Protein AF-A0A6J5DNM4-F1 (afdb_monomer)

Nearest PDB structures (foldseek):
  3syp-assembly1_A  TM=4.694E-01  e=3.288E-02  Mus musculus
  2x41-assembly1_A  TM=3.826E-01  e=7.612E-03  Thermotoga neapolitana DSM 4359
  2x40-ass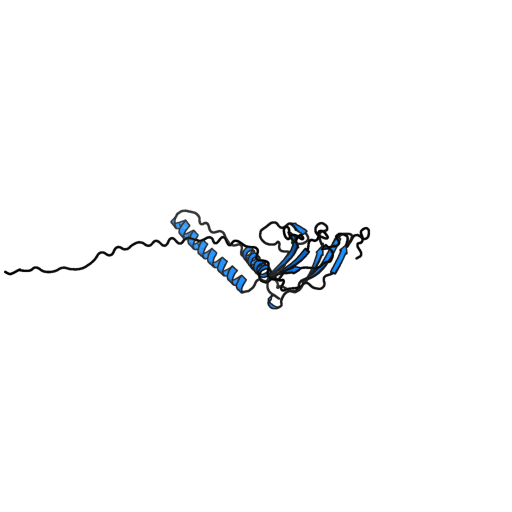embly1_A  TM=3.855E-01  e=9.620E-03  Thermotoga neapolitana DSM 4359
  3auw-assembly1_B  TM=4.683E-01  e=4.406E-02  Mus musculus
  5um4-assembly1_A  TM=4.047E-01  e=5.568E-02  Anolis carolinensis

Secondary structure (DSSP, 8-state):
--------------------------------------PPPPS---EEEEEEEETTEEEEEEEE---GGGBTS-EEEEEEEE-TTSS-EEEEETTEEEEE-SSSPPPSEEESS-B--EEEEEEPPTTTTTTTPEEEEEEEE--HHHHHHHHHHHHHHHHHHHHHHHHHHHHTS----PPP-HHHHHHHHHHHHHHHTT-EEEE--SGGG-TTTT-TTTT---

Solvent-accessible surface area (backbone atoms only — not comparable to full-atom values): 13122 Å² total; per-residue (Å²): 134,89,80,90,88,90,84,83,90,87,84,87,82,85,88,77,85,80,80,84,80,78,81,79,81,76,80,77,79,76,78,72,77,78,68,82,66,81,63,51,71,54,71,48,66,59,40,79,68,44,73,47,59,66,66,73,43,39,28,41,33,32,30,48,71,52,57,80,93,42,49,63,27,33,31,39,34,36,31,38,33,31,39,80,80,71,81,47,38,32,27,35,43,82,92,44,80,42,80,56,90,71,87,77,82,62,58,38,42,82,32,78,89,25,37,62,63,41,78,48,72,48,76,49,55,72,87,42,36,32,64,45,26,48,39,33,45,30,40,16,48,52,48,76,69,52,54,48,50,51,52,51,52,51,53,52,48,54,52,48,41,54,52,35,42,54,51,14,65,76,68,76,53,79,60,87,67,84,81,81,57,65,66,60,52,49,50,52,52,16,52,45,41,16,50,71,59,7,32,39,22,70,51,83,71,69,36,32,84,34,64,35,45,37,34,70,92,70,77,18,77,124

Sequence (222 aa):
MGVFPKAAVIGRPVMRRKIFNGLATAVLLCCSCVHAQVGPRSTIAVTGVQVSCRGLQPYVTFTLPINGADQGRPGLVYIGMHDPSMSHAAFLTGNAWSNWTDGMFPVYAIVTNGLFSTTITLPLPYALAGGGWHLYAGYGALSDADESQVQDAINAIDAAKSLSASAAAALGVSAVVAAIDPDHYRRTLIQTDMTKNGKYAYVQTGVETNPYACDPQRGGGG

Organism: NCBI:txid627669

Foldseek 3Di:
DDDDDDDDDDDDDDDDDDDDDDPPPPPPPPPPPPPVDPFDAAPFAKAPWDWDDPAQWIKIKIKQADDPVQWQFWKFKWKKKAAPVNPWMWTDDAQDIDTDDDDAGHTNDTGHRTDHTDIDMHIDDLVQQQSLIWIKIFMFGQDPVLVVVLVVLQVVLVVQQVVQPVVCVVVVHDRDGDDDPSVVSSSVVRSVRGRRVNRMYIRPNVRSNPSRLNPVVRPRDD

pLDDT: mean 79.25, std 22.36, range [27.86, 98.25]

Structure (mmCIF, N/CA/C/O backbone):
data_AF-A0A6J5DNM4-F1
#
_entry.id   AF-A0A6J5DNM4-F1
#
loop_
_atom_site.group_PDB
_atom_site.id
_atom_site.type_symbol
_atom_site.label_atom_id
_atom_site.label_alt_id
_atom_site.label_comp_id
_atom_site.label_asym_id
_atom_site.label_entity_id
_atom_site.label_seq_id
_atom_site.pdbx_PDB_ins_code
_atom_site.Cartn_x
_atom_site.Cartn_y
_atom_site.Cartn_z
_atom_site.occupancy
_atom_site.B_iso_or_equiv
_atom_site.auth_seq_id
_atom_site.auth_comp_id
_atom_site.auth_asym_id
_atom_site.auth_atom_id
_atom_site.pdbx_PDB_model_num
ATOM 1 N N . MET A 1 1 ? -1.681 17.728 104.124 1.00 33.97 1 MET A N 1
ATOM 2 C CA . MET A 1 1 ? -1.434 16.287 103.894 1.00 33.97 1 MET A CA 1
ATOM 3 C C . MET A 1 1 ? -2.779 15.593 103.751 1.00 33.97 1 MET A C 1
ATOM 5 O O . MET A 1 1 ? -3.543 15.693 104.697 1.00 33.97 1 MET A O 1
ATOM 9 N N . GLY A 1 2 ? -3.044 14.910 102.625 1.00 28.53 2 GLY A N 1
ATOM 10 C CA . GLY A 1 2 ? -4.204 14.009 102.442 1.00 28.53 2 GLY A CA 1
ATOM 11 C C . GLY A 1 2 ? -5.607 14.658 102.462 1.00 28.53 2 GLY A C 1
ATOM 12 O O . GLY A 1 2 ? -5.742 15.796 102.890 1.00 28.53 2 GLY A O 1
ATOM 13 N N . VAL A 1 3 ? -6.694 14.022 102.000 1.00 29.14 3 VAL A N 1
ATOM 14 C CA . VAL A 1 3 ? -6.885 12.828 101.136 1.00 29.14 3 VAL A CA 1
ATOM 15 C C . VAL A 1 3 ? -8.189 13.052 100.326 1.00 29.14 3 VAL A C 1
ATOM 17 O O . VAL A 1 3 ? -9.117 13.674 100.833 1.00 29.14 3 VAL A O 1
ATOM 20 N N . PHE A 1 4 ? -8.278 12.557 99.084 1.00 30.78 4 PHE A N 1
ATOM 21 C CA . PHE A 1 4 ? -9.505 12.573 98.254 1.00 30.78 4 PHE A CA 1
ATOM 22 C C . PHE A 1 4 ? -10.603 11.608 98.760 1.00 30.78 4 PHE A C 1
ATOM 24 O O . PHE A 1 4 ? -10.299 10.588 99.376 1.00 30.78 4 PHE A O 1
ATOM 31 N N . PRO A 1 5 ? -11.869 11.831 98.361 1.00 38.41 5 PRO A N 1
ATOM 32 C CA . PRO A 1 5 ? -12.546 10.854 97.488 1.00 38.41 5 PRO A CA 1
ATOM 33 C C . PRO A 1 5 ? -13.261 11.551 96.302 1.00 38.41 5 PRO A C 1
ATOM 35 O O . PRO A 1 5 ? -13.770 12.651 96.459 1.00 38.41 5 PRO A O 1
ATOM 38 N N . LYS A 1 6 ? -13.250 11.087 95.041 1.00 31.92 6 LYS A N 1
ATOM 39 C CA . LYS A 1 6 ? -13.454 9.761 94.402 1.00 31.92 6 LYS A CA 1
ATOM 40 C C . LYS A 1 6 ? -14.885 9.584 93.850 1.00 31.92 6 LYS A C 1
ATOM 42 O O . LYS A 1 6 ? -15.748 9.027 94.516 1.00 31.92 6 LYS A O 1
ATOM 47 N N . ALA A 1 7 ? -15.060 9.941 92.576 1.00 29.14 7 ALA A N 1
ATOM 48 C CA . ALA A 1 7 ? -16.030 9.375 91.626 1.00 29.14 7 ALA A CA 1
ATOM 49 C C . ALA A 1 7 ? -15.370 9.471 90.225 1.00 29.14 7 ALA A C 1
ATOM 51 O O . ALA A 1 7 ? -14.871 10.537 89.888 1.00 29.14 7 ALA A O 1
ATOM 52 N N . ALA A 1 8 ? -15.074 8.420 89.451 1.00 30.58 8 ALA A N 1
ATOM 53 C CA . ALA A 1 8 ? -15.831 7.242 89.000 1.00 30.58 8 ALA A CA 1
ATOM 54 C C . ALA A 1 8 ? -16.455 7.435 87.595 1.00 30.58 8 ALA A C 1
ATOM 56 O O . ALA A 1 8 ? -17.574 7.911 87.503 1.00 30.58 8 ALA A O 1
ATOM 57 N N . VAL A 1 9 ? -15.716 6.968 86.563 1.00 31.73 9 VAL A N 1
ATOM 58 C CA . VAL A 1 9 ? -16.152 6.374 85.259 1.00 31.73 9 VAL A CA 1
ATOM 59 C C . VAL A 1 9 ? -17.088 7.244 84.365 1.00 31.73 9 VAL A C 1
ATOM 61 O O . VAL A 1 9 ? -18.117 7.706 84.819 1.00 31.73 9 VAL A O 1
ATOM 64 N N . ILE A 1 10 ? -16.820 7.576 83.089 1.00 33.50 10 ILE A N 1
ATOM 65 C CA . ILE A 1 10 ? -16.934 6.829 81.795 1.00 33.50 10 ILE A CA 1
ATOM 66 C C . ILE A 1 10 ? -16.473 7.839 80.691 1.00 33.50 10 ILE A C 1
ATOM 68 O O . ILE A 1 10 ? -16.636 9.036 80.891 1.00 33.50 10 ILE A O 1
ATOM 72 N N . GLY A 1 11 ? -15.932 7.521 79.500 1.00 27.86 11 GLY A N 1
ATOM 73 C CA . GLY A 1 11 ? -15.465 6.252 78.922 1.00 27.86 11 GLY A CA 1
ATOM 74 C C . GLY A 1 11 ? -15.612 6.166 77.378 1.00 27.86 11 GLY A C 1
ATOM 75 O O . GLY A 1 11 ? -16.694 5.849 76.900 1.00 27.86 11 GLY A O 1
ATOM 76 N N . ARG A 1 12 ? -14.497 6.297 76.621 1.00 30.83 12 ARG A N 1
ATOM 77 C CA . ARG A 1 12 ? -14.349 6.173 75.131 1.00 30.83 12 ARG A CA 1
ATOM 78 C C . ARG A 1 12 ? -14.898 7.360 74.277 1.00 30.83 12 ARG A C 1
ATOM 80 O O . ARG A 1 12 ? -15.574 8.220 74.821 1.00 30.83 12 ARG A O 1
ATOM 87 N N . PRO A 1 13 ? -14.592 7.449 72.956 1.00 37.69 13 PRO A N 1
ATOM 88 C CA . PRO A 1 13 ? -13.231 7.594 72.417 1.00 37.69 13 PRO A CA 1
ATOM 89 C C . PRO A 1 13 ? -13.075 8.720 71.356 1.00 37.69 13 PRO A C 1
ATOM 91 O O . PRO A 1 13 ? -14.031 9.329 70.889 1.00 37.69 13 PRO A O 1
ATOM 94 N N . VAL A 1 14 ? -11.822 8.949 70.945 1.00 37.03 14 VAL A N 1
ATOM 95 C CA . VAL A 1 14 ? -11.338 10.011 70.038 1.00 37.03 14 VAL A CA 1
ATOM 96 C C . VAL A 1 14 ? -12.057 10.098 68.679 1.00 37.03 14 VAL A C 1
ATOM 98 O O . VAL A 1 14 ? -12.120 9.132 67.917 1.00 37.03 14 VAL A O 1
ATOM 101 N N . MET A 1 15 ? -12.465 11.318 68.317 1.00 32.31 15 MET A N 1
ATOM 102 C CA . MET A 1 15 ? -13.002 11.693 67.005 1.00 32.31 15 MET A CA 1
ATOM 103 C C . MET A 1 15 ? -11.883 11.744 65.940 1.00 32.31 15 MET A C 1
ATOM 105 O O . MET A 1 15 ? -11.095 12.689 65.898 1.00 32.31 15 MET A O 1
ATOM 109 N N . ARG A 1 16 ? -11.792 10.741 65.052 1.00 39.75 16 ARG A N 1
ATOM 110 C CA . ARG A 1 16 ? -10.866 10.777 63.898 1.00 39.75 16 ARG A CA 1
ATOM 111 C C . ARG A 1 16 ? -11.470 11.566 62.731 1.00 39.75 16 ARG A C 1
ATOM 113 O O . ARG A 1 16 ? -12.451 11.128 62.134 1.00 39.75 16 ARG A O 1
ATOM 120 N N . ARG A 1 17 ? -10.821 12.674 62.345 1.00 36.22 17 ARG A N 1
ATOM 121 C CA . ARG A 1 17 ? -11.044 13.352 61.052 1.00 36.22 17 ARG A CA 1
ATOM 122 C C . ARG A 1 17 ? -10.889 12.344 59.904 1.00 36.22 17 ARG A C 1
ATOM 124 O O . ARG A 1 17 ? -9.806 11.792 59.727 1.00 36.22 17 ARG A O 1
ATOM 131 N N . LYS A 1 18 ? -11.933 12.159 59.090 1.00 37.44 18 LYS A N 1
ATOM 132 C CA . LYS A 1 18 ? -11.792 11.596 57.740 1.00 37.44 18 LYS A CA 1
ATOM 133 C C . LYS A 1 18 ? -11.509 12.743 56.774 1.00 37.44 18 LYS A C 1
ATOM 135 O O . LYS A 1 18 ? -12.374 13.582 56.545 1.00 37.44 18 LYS A O 1
ATOM 140 N N . ILE A 1 19 ? -10.292 12.780 56.241 1.00 40.62 19 ILE A N 1
ATOM 141 C CA . ILE A 1 19 ? -9.937 13.643 55.113 1.00 40.62 19 ILE A CA 1
ATOM 142 C C . ILE A 1 19 ? -10.478 12.962 53.852 1.00 40.62 19 ILE A C 1
ATOM 144 O O . ILE A 1 19 ? -10.154 11.803 53.591 1.00 40.62 19 ILE A O 1
ATOM 148 N N . PHE A 1 20 ? -11.326 13.660 53.098 1.00 37.41 20 PHE A N 1
ATOM 149 C CA . PHE A 1 20 ? -11.758 13.217 51.774 1.00 37.41 20 PHE A CA 1
ATOM 150 C C . PHE A 1 20 ? -10.620 13.455 50.775 1.00 37.41 20 PHE A C 1
ATOM 152 O O . PHE A 1 20 ? -10.437 14.572 50.297 1.00 37.41 20 PHE A O 1
ATOM 159 N N . ASN A 1 21 ? -9.870 12.404 50.439 1.00 35.50 21 ASN A N 1
ATOM 160 C CA . ASN A 1 21 ? -9.000 12.421 49.266 1.00 35.50 21 ASN A CA 1
ATOM 161 C C . ASN A 1 21 ? -9.851 12.133 48.024 1.00 35.50 21 ASN A C 1
ATOM 163 O O . ASN A 1 21 ? -10.118 10.976 47.704 1.00 35.50 21 ASN A O 1
ATOM 167 N N . GLY A 1 22 ? -10.278 13.186 47.329 1.00 35.03 22 GLY A N 1
ATOM 168 C CA . GLY A 1 22 ? -10.796 13.050 45.972 1.00 35.03 22 GLY A CA 1
ATOM 169 C C . GLY A 1 22 ? -9.645 12.758 45.013 1.00 35.03 22 GLY A C 1
ATOM 170 O O . GLY A 1 22 ? -8.818 13.635 44.774 1.00 35.03 22 GLY A O 1
ATOM 171 N N . LEU A 1 23 ? -9.586 11.545 44.453 1.00 38.94 23 LEU A N 1
ATOM 172 C CA . LEU A 1 23 ? -8.757 11.300 43.273 1.00 38.94 23 LEU A CA 1
ATOM 173 C C . LEU A 1 23 ? -9.425 11.975 42.073 1.00 38.94 23 LEU A C 1
ATOM 175 O O . LEU A 1 23 ? -10.408 11.474 41.532 1.00 38.94 23 LEU A O 1
ATOM 179 N N . ALA A 1 24 ? -8.872 13.108 41.650 1.00 36.47 24 ALA A N 1
ATOM 180 C CA . ALA A 1 24 ? -9.135 13.643 40.326 1.00 36.47 24 ALA A CA 1
ATOM 181 C C . ALA A 1 24 ? -8.382 12.777 39.306 1.00 36.47 24 ALA A C 1
ATOM 183 O O . ALA A 1 24 ? -7.173 12.929 39.125 1.00 36.47 24 ALA A O 1
ATOM 184 N N . THR A 1 25 ? -9.086 11.850 38.655 1.00 40.50 25 THR A N 1
ATOM 185 C CA . THR A 1 25 ? -8.534 11.071 37.541 1.00 40.50 25 THR A CA 1
ATOM 186 C C . THR A 1 25 ? -8.374 11.989 36.332 1.00 40.50 25 THR A C 1
ATOM 188 O O . THR A 1 25 ? -9.273 12.118 35.504 1.00 40.50 25 THR A O 1
ATOM 191 N N . ALA A 1 26 ? -7.229 12.667 36.252 1.00 37.12 26 ALA A N 1
ATOM 192 C CA . ALA A 1 26 ? -6.853 13.445 35.084 1.00 37.12 26 ALA A CA 1
ATOM 193 C C . ALA A 1 26 ? -6.679 12.496 33.891 1.00 37.12 26 ALA A C 1
ATOM 195 O O . ALA A 1 26 ? -5.716 11.732 33.823 1.00 37.12 26 ALA A O 1
ATOM 196 N N . VAL A 1 27 ? -7.623 12.545 32.951 1.00 37.56 27 VAL A N 1
ATOM 197 C CA . VAL A 1 27 ? -7.496 11.872 31.658 1.00 37.56 27 VAL A CA 1
ATOM 198 C C . VAL A 1 27 ? -6.407 12.600 30.874 1.00 37.56 27 VAL A C 1
ATOM 200 O O . VAL A 1 27 ? -6.664 13.625 30.243 1.00 37.56 27 VAL A O 1
ATOM 203 N N . LEU A 1 28 ? -5.175 12.088 30.928 1.00 35.25 28 LEU A N 1
ATOM 204 C CA . LEU A 1 28 ? -4.150 12.494 29.976 1.00 35.25 28 LEU A CA 1
ATOM 205 C C . LEU A 1 28 ? -4.578 11.999 28.592 1.00 35.25 28 LEU A C 1
ATOM 207 O O . LEU A 1 28 ? -4.417 10.823 28.265 1.00 35.25 28 LEU A O 1
ATOM 211 N N . LEU A 1 29 ? -5.076 12.916 27.760 1.00 37.62 29 LEU A N 1
ATOM 212 C CA . LEU A 1 29 ? -4.947 12.760 26.317 1.00 37.62 29 LEU A CA 1
ATOM 213 C C . LEU A 1 29 ? -3.449 12.740 26.008 1.00 37.62 29 LEU A C 1
ATOM 215 O O . LEU A 1 29 ? -2.803 13.785 25.911 1.00 37.62 29 LEU A O 1
ATOM 219 N N . CYS A 1 30 ? -2.892 11.542 25.848 1.00 28.36 30 CYS A N 1
ATOM 220 C CA . CYS A 1 30 ? -1.616 11.383 25.176 1.00 28.36 30 CYS A CA 1
ATOM 221 C C . CYS A 1 30 ? -1.806 11.778 23.710 1.00 28.36 30 CYS A C 1
ATOM 223 O O . CYS A 1 30 ? -2.114 10.941 22.862 1.00 28.36 30 CYS A O 1
ATOM 225 N N . CYS A 1 31 ? -1.589 13.061 23.411 1.00 32.59 31 CYS A N 1
ATOM 226 C CA . CYS A 1 31 ? -1.158 13.484 22.087 1.00 32.59 31 CYS A CA 1
ATOM 227 C C . CYS A 1 31 ? 0.190 12.815 21.816 1.00 32.59 31 CYS A C 1
ATOM 229 O O . CYS A 1 31 ? 1.251 13.374 22.090 1.00 32.59 31 CYS A O 1
ATOM 231 N N . SER A 1 32 ? 0.136 11.582 21.317 1.00 33.78 32 SER A N 1
ATOM 232 C CA . SER A 1 32 ? 1.286 10.884 20.772 1.00 33.78 32 SER A CA 1
ATOM 233 C C . SER A 1 32 ? 1.785 11.698 19.590 1.00 33.78 32 SER A C 1
ATOM 235 O O . SER A 1 32 ? 1.245 11.594 18.490 1.00 33.78 32 SER A O 1
ATOM 237 N N . CYS A 1 33 ? 2.802 12.528 19.821 1.00 31.86 33 CYS A N 1
ATOM 238 C CA . CYS A 1 33 ? 3.553 13.165 18.755 1.00 31.86 33 CYS A CA 1
ATOM 239 C C . CYS A 1 33 ? 4.130 12.052 17.881 1.00 31.86 33 CYS A C 1
ATOM 241 O O . CYS A 1 33 ? 5.149 11.449 18.240 1.00 31.86 33 CYS A O 1
ATOM 243 N N . VAL A 1 34 ? 3.458 11.776 16.759 1.00 33.62 34 VAL A N 1
ATOM 244 C CA . VAL A 1 34 ? 3.935 10.896 15.692 1.00 33.62 34 VAL A CA 1
ATOM 245 C C . VAL A 1 34 ? 5.141 11.585 15.068 1.00 33.62 34 VAL A C 1
ATOM 247 O O . VAL A 1 34 ? 5.071 12.218 14.020 1.00 33.62 34 VAL A O 1
ATOM 250 N N . HIS A 1 35 ? 6.276 11.469 15.750 1.00 30.78 35 HIS A N 1
ATOM 251 C CA . HIS A 1 35 ? 7.558 11.552 15.091 1.00 30.78 35 HIS A CA 1
ATOM 252 C C . HIS A 1 35 ? 7.508 10.488 14.006 1.00 30.78 35 HIS A C 1
ATOM 254 O O . HIS A 1 35 ? 7.297 9.311 14.314 1.00 30.78 35 HIS A O 1
ATOM 260 N N . ALA A 1 36 ? 7.666 10.904 12.753 1.00 32.84 36 ALA A N 1
ATOM 261 C CA . ALA A 1 36 ? 7.900 9.985 11.659 1.00 32.84 36 ALA A CA 1
ATOM 262 C C . ALA A 1 36 ? 9.222 9.269 11.957 1.00 32.84 36 ALA A C 1
ATOM 264 O O . ALA A 1 36 ? 10.304 9.755 11.625 1.00 32.84 36 ALA A O 1
ATOM 265 N N . GLN A 1 37 ? 9.141 8.148 12.679 1.00 34.06 37 GLN A N 1
ATOM 266 C CA . GLN A 1 37 ? 10.275 7.261 12.854 1.00 34.06 37 GLN A CA 1
ATOM 267 C C . GLN A 1 37 ? 10.711 6.873 11.450 1.00 34.06 37 GLN A C 1
ATOM 269 O O . GLN A 1 37 ? 9.883 6.424 10.656 1.00 34.06 37 GLN A O 1
ATOM 274 N N . VAL A 1 38 ? 11.996 7.075 11.152 1.00 38.94 38 VAL A N 1
ATOM 275 C CA . VAL A 1 38 ? 12.614 6.571 9.926 1.00 38.94 38 VAL A CA 1
ATOM 276 C C . VAL A 1 38 ? 12.218 5.105 9.820 1.00 38.94 38 VAL A C 1
ATOM 278 O O . VAL A 1 38 ? 12.556 4.318 10.707 1.00 38.94 38 VAL A O 1
ATOM 281 N N . GLY A 1 39 ? 11.405 4.790 8.808 1.00 48.09 39 GLY A N 1
ATOM 282 C CA . GLY A 1 39 ? 10.700 3.517 8.752 1.00 48.09 39 GLY A CA 1
ATOM 283 C C . GLY A 1 39 ? 11.676 2.341 8.825 1.00 48.09 39 GLY A C 1
ATOM 284 O O . GLY A 1 39 ? 12.818 2.464 8.361 1.00 48.09 39 GLY A O 1
ATOM 285 N N . PRO A 1 40 ? 11.265 1.200 9.406 1.00 61.31 40 PRO A N 1
ATOM 286 C CA . PRO A 1 40 ? 12.084 0.002 9.366 1.00 61.31 40 PRO A CA 1
ATOM 287 C C . PRO A 1 40 ? 12.461 -0.309 7.917 1.00 61.31 40 PRO A C 1
ATOM 289 O O . PRO A 1 40 ? 11.676 -0.098 6.990 1.00 61.31 40 PRO A O 1
ATOM 292 N N . ARG A 1 41 ? 13.692 -0.795 7.719 1.00 74.81 41 ARG A N 1
ATOM 293 C CA . ARG A 1 41 ? 14.160 -1.209 6.392 1.00 74.81 41 ARG A CA 1
ATOM 294 C C . ARG A 1 41 ? 13.163 -2.195 5.789 1.00 74.81 41 ARG A C 1
ATOM 296 O O . ARG A 1 41 ? 12.628 -3.036 6.509 1.00 74.81 41 ARG A O 1
ATOM 303 N N . SER A 1 42 ? 12.974 -2.098 4.475 1.00 85.19 42 SER A N 1
ATOM 304 C CA . SER A 1 42 ? 12.095 -3.003 3.744 1.00 85.19 42 SER A CA 1
ATOM 305 C C . SER A 1 42 ? 12.418 -4.464 4.069 1.00 85.19 42 SER A C 1
ATOM 307 O O . SER A 1 42 ? 13.574 -4.881 3.976 1.00 85.19 42 SER A O 1
ATOM 309 N N . THR A 1 43 ? 11.400 -5.221 4.473 1.00 89.62 43 THR A N 1
ATOM 310 C CA . THR A 1 43 ? 11.488 -6.659 4.767 1.00 89.62 43 THR A CA 1
ATOM 311 C C . THR A 1 43 ? 11.108 -7.522 3.567 1.00 89.62 43 THR A C 1
ATOM 313 O O . THR A 1 43 ? 11.219 -8.744 3.632 1.00 89.62 43 THR A O 1
ATOM 316 N N . ILE A 1 44 ? 10.696 -6.893 2.462 1.00 94.00 44 ILE A N 1
ATOM 317 C CA . ILE A 1 44 ? 10.324 -7.538 1.204 1.00 94.00 44 ILE A CA 1
ATOM 318 C C . ILE A 1 44 ? 11.119 -6.936 0.039 1.00 94.00 44 ILE A C 1
ATOM 320 O O . ILE A 1 44 ? 11.742 -5.887 0.161 1.00 94.00 44 ILE A O 1
ATOM 324 N N . ALA A 1 45 ? 11.105 -7.592 -1.116 1.00 94.38 45 ALA A N 1
ATOM 325 C CA . ALA A 1 45 ? 11.678 -7.054 -2.346 1.00 94.38 45 ALA A CA 1
ATOM 326 C C . ALA A 1 45 ? 10.785 -7.458 -3.516 1.00 94.38 45 ALA A C 1
ATOM 328 O O . ALA A 1 45 ? 10.514 -8.645 -3.692 1.00 94.38 45 ALA A O 1
ATOM 329 N N . VAL A 1 46 ? 10.311 -6.494 -4.308 1.00 95.88 46 VAL A N 1
ATOM 330 C CA . VAL A 1 46 ? 9.565 -6.826 -5.529 1.00 95.88 46 VAL A CA 1
ATOM 331 C C . VAL A 1 46 ? 10.477 -7.523 -6.536 1.00 95.88 46 VAL A C 1
ATOM 333 O O . VAL A 1 46 ? 11.682 -7.274 -6.588 1.00 95.88 46 VAL A O 1
ATOM 336 N N . THR A 1 47 ? 9.904 -8.404 -7.348 1.00 95.81 47 THR A N 1
ATOM 337 C CA . THR A 1 47 ? 10.648 -9.199 -8.336 1.00 95.81 47 THR A CA 1
ATOM 338 C C . THR A 1 47 ? 9.987 -9.126 -9.708 1.00 95.81 47 THR A C 1
ATOM 340 O O . THR A 1 47 ? 8.855 -8.665 -9.841 1.00 95.81 47 THR A O 1
ATOM 343 N N . GLY A 1 48 ? 10.704 -9.541 -10.757 1.00 94.44 48 GLY A N 1
ATOM 344 C CA . GLY A 1 48 ? 10.160 -9.566 -12.119 1.00 94.44 48 GLY A CA 1
ATOM 345 C C . GLY A 1 48 ? 9.720 -8.194 -12.638 1.00 94.44 48 GLY A C 1
ATOM 346 O O . GLY A 1 48 ? 8.733 -8.123 -13.364 1.00 94.44 48 GLY A O 1
ATOM 347 N N . VAL A 1 49 ? 10.406 -7.116 -12.235 1.00 95.94 49 VAL A N 1
ATOM 348 C CA . VAL A 1 49 ? 10.089 -5.759 -12.696 1.00 95.94 49 VAL A CA 1
ATOM 349 C C . VAL A 1 49 ? 10.377 -5.654 -14.194 1.00 95.94 49 VAL A C 1
ATOM 351 O O . VAL A 1 49 ? 11.489 -5.919 -14.646 1.00 95.94 49 VAL A O 1
ATOM 354 N N . GLN A 1 50 ? 9.358 -5.282 -14.959 1.00 94.75 50 GLN A N 1
ATOM 355 C CA . GLN A 1 50 ? 9.390 -5.101 -16.405 1.00 94.75 50 GLN A CA 1
ATOM 356 C C . GLN A 1 50 ? 8.665 -3.805 -16.750 1.00 94.75 50 GLN A C 1
ATOM 358 O O . GLN A 1 50 ? 7.581 -3.545 -16.229 1.00 94.75 50 GLN A O 1
ATOM 363 N N . VAL A 1 51 ? 9.228 -3.011 -17.657 1.00 91.12 51 VAL A N 1
ATOM 364 C CA . VAL A 1 51 ? 8.560 -1.831 -18.217 1.00 91.12 51 VAL A CA 1
ATOM 365 C C . VAL A 1 51 ? 8.177 -2.122 -19.661 1.00 91.12 51 VAL A C 1
ATOM 367 O O . VAL A 1 51 ? 8.912 -2.775 -20.394 1.00 91.12 51 VAL A O 1
ATOM 370 N N . SER A 1 52 ? 6.996 -1.660 -20.055 1.00 91.75 52 SER A N 1
ATOM 371 C CA . SER A 1 52 ? 6.456 -1.779 -21.407 1.00 91.75 52 SER A CA 1
ATOM 372 C C . SER A 1 52 ? 5.746 -0.487 -21.795 1.00 91.75 52 SER A C 1
ATOM 374 O O . SER A 1 52 ? 5.248 0.237 -20.934 1.00 91.75 52 SER A O 1
ATOM 376 N N . CYS A 1 53 ? 5.669 -0.199 -23.089 1.00 89.50 53 CYS A N 1
ATOM 377 C CA . CYS A 1 53 ? 5.058 1.023 -23.601 1.00 89.50 53 CYS A CA 1
ATOM 378 C C . CYS A 1 53 ? 3.740 0.715 -24.314 1.00 89.50 53 CYS A C 1
ATOM 380 O O . CYS A 1 53 ? 3.674 -0.174 -25.163 1.00 89.50 53 CYS A O 1
ATOM 382 N N . ARG A 1 54 ? 2.677 1.460 -23.990 1.00 89.88 54 ARG A N 1
ATOM 383 C CA . ARG A 1 54 ? 1.394 1.417 -24.712 1.00 89.88 54 ARG A CA 1
ATOM 384 C C . ARG A 1 54 ? 1.162 2.780 -25.357 1.00 89.88 54 ARG A C 1
ATOM 386 O O . ARG A 1 54 ? 0.580 3.679 -24.755 1.00 89.88 54 ARG A O 1
ATOM 393 N N . GLY A 1 55 ? 1.704 2.954 -26.562 1.00 87.81 55 GLY A N 1
ATOM 394 C CA . GLY A 1 55 ? 1.963 4.292 -27.101 1.00 87.81 55 GLY A CA 1
ATOM 395 C C . GLY A 1 55 ? 2.998 5.013 -26.230 1.00 87.81 55 GLY A C 1
ATOM 396 O O . GLY A 1 55 ? 3.918 4.377 -25.726 1.00 87.81 55 GLY A O 1
ATOM 397 N N . LEU A 1 56 ? 2.807 6.312 -25.991 1.00 85.19 56 LEU A N 1
ATOM 398 C CA . LEU A 1 56 ? 3.690 7.120 -25.131 1.00 85.19 56 LEU A CA 1
ATOM 399 C C . LEU A 1 56 ? 3.544 6.824 -23.622 1.00 85.19 56 LEU A C 1
ATOM 401 O O . LEU A 1 56 ? 4.264 7.404 -22.815 1.00 85.19 56 LEU A O 1
ATOM 405 N N . GLN A 1 57 ? 2.602 5.963 -23.223 1.00 88.00 57 GLN A N 1
ATOM 406 C CA . GLN A 1 57 ? 2.298 5.675 -21.822 1.00 88.00 57 GLN A CA 1
ATOM 407 C C . GLN A 1 57 ? 3.141 4.488 -21.310 1.00 88.00 57 GLN A C 1
ATOM 409 O O . GLN A 1 57 ? 2.898 3.355 -21.745 1.00 88.00 57 GLN A O 1
ATOM 414 N N . PRO A 1 58 ? 4.082 4.695 -20.365 1.00 88.94 58 PRO A N 1
ATOM 415 C CA . PRO A 1 58 ? 4.777 3.600 -19.695 1.00 88.94 58 PRO A CA 1
ATOM 416 C C . PRO A 1 58 ? 3.845 2.808 -18.771 1.00 88.94 58 PRO A C 1
ATOM 418 O O . PRO A 1 58 ? 3.030 3.368 -18.034 1.00 88.94 58 PRO A O 1
ATOM 421 N N . TYR A 1 59 ? 3.999 1.491 -18.788 1.00 92.19 59 TYR A N 1
ATOM 422 C CA . TYR A 1 59 ? 3.382 0.536 -17.875 1.00 92.19 59 TYR A CA 1
ATOM 423 C C . TYR A 1 59 ? 4.479 -0.279 -17.205 1.00 92.19 59 TYR A C 1
ATOM 425 O O . TYR A 1 59 ? 5.333 -0.836 -17.894 1.00 92.19 59 TYR A O 1
ATOM 433 N N . VAL A 1 60 ? 4.418 -0.404 -15.882 1.00 93.44 60 VAL A N 1
ATOM 434 C CA . VAL A 1 60 ? 5.260 -1.344 -15.136 1.00 93.44 60 VAL A CA 1
ATOM 435 C C . VAL A 1 60 ? 4.457 -2.595 -14.806 1.00 93.44 60 VAL A C 1
ATOM 437 O O . VAL A 1 60 ? 3.282 -2.510 -14.446 1.00 93.44 60 VAL A O 1
ATOM 440 N N . THR A 1 61 ? 5.109 -3.745 -14.908 1.00 96.81 61 THR A N 1
ATOM 441 C CA . THR A 1 61 ? 4.672 -5.024 -14.353 1.00 96.81 61 THR A CA 1
ATOM 442 C C . THR A 1 61 ? 5.702 -5.474 -13.326 1.00 96.81 61 THR A C 1
ATOM 444 O O . THR A 1 61 ? 6.896 -5.387 -13.591 1.00 96.81 61 THR A O 1
ATOM 447 N N . PHE A 1 62 ? 5.273 -5.940 -12.157 1.00 97.50 62 PHE A N 1
ATOM 448 C CA . PHE A 1 62 ? 6.153 -6.491 -11.122 1.00 97.50 62 PHE A CA 1
ATOM 449 C C . PHE A 1 62 ? 5.389 -7.487 -10.245 1.00 97.50 62 PHE A C 1
ATOM 451 O O . PHE A 1 62 ? 4.164 -7.463 -10.189 1.00 97.50 62 PHE A O 1
ATOM 458 N N . THR A 1 63 ? 6.104 -8.351 -9.531 1.00 98.25 63 THR A N 1
ATOM 459 C CA . THR A 1 63 ? 5.533 -9.242 -8.515 1.00 98.25 63 THR A CA 1
ATOM 460 C C . THR A 1 63 ? 5.763 -8.659 -7.125 1.00 98.25 63 THR A C 1
ATOM 462 O O . THR A 1 63 ? 6.907 -8.442 -6.721 1.00 98.25 63 THR A O 1
ATOM 465 N N . LEU A 1 64 ? 4.678 -8.428 -6.385 1.00 98.00 64 LEU A N 1
ATOM 466 C CA . LEU A 1 64 ? 4.699 -8.118 -4.957 1.00 98.00 64 LEU A CA 1
ATOM 467 C C . LEU A 1 64 ? 4.682 -9.442 -4.173 1.00 98.00 64 LEU A C 1
ATOM 469 O O . LEU A 1 64 ? 3.668 -10.145 -4.228 1.00 98.00 64 LEU A O 1
ATOM 473 N N . PRO A 1 65 ? 5.761 -9.825 -3.466 1.00 97.44 65 PRO A N 1
ATOM 474 C CA . PRO A 1 65 ? 5.749 -11.026 -2.642 1.00 97.44 65 PRO A CA 1
ATOM 475 C C . PRO A 1 65 ? 4.993 -10.799 -1.328 1.00 97.44 65 PRO A C 1
ATOM 477 O O . PRO A 1 65 ? 5.090 -9.734 -0.720 1.00 97.44 65 PRO A O 1
ATOM 480 N N . ILE A 1 66 ? 4.311 -11.843 -0.858 1.00 97.44 66 ILE A N 1
ATOM 481 C CA . ILE A 1 66 ? 3.724 -11.910 0.485 1.00 97.44 66 ILE A CA 1
ATOM 482 C C . ILE A 1 66 ? 4.542 -12.890 1.332 1.00 97.44 66 ILE A C 1
ATOM 484 O O . ILE A 1 66 ? 4.754 -14.041 0.930 1.00 97.44 66 ILE A O 1
ATOM 488 N N . ASN A 1 67 ? 4.984 -12.446 2.512 1.00 96.06 67 ASN A N 1
ATOM 489 C CA . ASN A 1 67 ? 5.723 -13.284 3.457 1.00 96.06 67 ASN A CA 1
ATOM 490 C C . ASN A 1 67 ? 4.892 -14.508 3.860 1.00 96.06 67 ASN A C 1
ATOM 492 O O . ASN A 1 67 ? 3.693 -14.396 4.095 1.00 96.06 67 ASN A O 1
ATOM 496 N N . GLY A 1 68 ? 5.530 -15.674 4.009 1.00 95.00 68 GLY A N 1
ATOM 497 C CA . GLY A 1 68 ? 4.825 -16.934 4.297 1.00 95.00 68 GLY A CA 1
ATOM 498 C C . GLY A 1 68 ? 3.936 -16.899 5.549 1.00 95.00 68 GLY A C 1
ATOM 499 O O . GLY A 1 68 ? 2.889 -17.532 5.563 1.00 95.00 68 GLY A O 1
ATOM 500 N N . ALA A 1 69 ? 4.303 -16.108 6.564 1.00 94.06 69 ALA A N 1
ATOM 501 C CA . ALA A 1 69 ? 3.509 -15.916 7.782 1.00 94.06 69 ALA A CA 1
ATOM 502 C C . ALA A 1 69 ? 2.220 -15.090 7.579 1.00 94.06 69 ALA A C 1
ATOM 504 O O . ALA A 1 69 ? 1.348 -15.106 8.443 1.00 94.06 69 ALA A O 1
ATOM 505 N N . ASP A 1 70 ? 2.109 -14.364 6.464 1.00 96.94 70 ASP A N 1
ATOM 506 C CA . ASP A 1 70 ? 0.966 -13.516 6.112 1.00 96.94 70 ASP A CA 1
ATOM 507 C C . ASP A 1 70 ? 0.092 -14.123 4.998 1.00 96.94 70 ASP A C 1
ATOM 509 O O . ASP A 1 70 ? -0.980 -13.596 4.699 1.00 96.94 70 ASP A O 1
ATOM 513 N N . GLN A 1 71 ? 0.527 -15.222 4.370 1.00 96.62 71 GLN A N 1
ATOM 514 C CA . GLN A 1 71 ? -0.228 -15.857 3.289 1.00 96.62 71 GLN A CA 1
ATOM 515 C C . GLN A 1 71 ? -1.573 -16.389 3.791 1.00 96.62 71 GLN A C 1
ATOM 517 O O . GLN A 1 71 ? -1.669 -16.971 4.870 1.00 96.62 71 GLN A O 1
ATOM 522 N N . GLY A 1 72 ? -2.627 -16.176 3.006 1.00 96.81 72 GLY A N 1
ATOM 523 C CA . GLY A 1 72 ? -3.989 -16.562 3.378 1.00 96.81 72 GLY A CA 1
ATOM 524 C C . GLY A 1 72 ? -4.679 -15.636 4.392 1.00 96.81 72 GLY A C 1
ATOM 525 O O . GLY A 1 72 ? -5.881 -15.787 4.598 1.00 96.81 72 GLY A O 1
ATOM 526 N N . ARG A 1 73 ? -3.992 -14.642 4.979 1.00 97.06 73 ARG A N 1
ATOM 527 C CA . ARG A 1 73 ? -4.623 -13.652 5.875 1.00 97.06 73 ARG A CA 1
ATOM 528 C C . ARG A 1 73 ? -5.342 -12.544 5.104 1.00 97.06 73 ARG A C 1
ATOM 530 O O . ARG A 1 73 ? -4.841 -12.141 4.053 1.00 97.06 73 ARG A O 1
ATOM 537 N N . PRO A 1 74 ? -6.460 -11.993 5.611 1.00 97.44 74 PRO A N 1
ATOM 538 C CA . PRO A 1 74 ? -7.010 -10.744 5.098 1.00 97.44 74 PRO A CA 1
ATOM 539 C C . PRO A 1 74 ? -5.974 -9.614 5.158 1.00 97.44 74 PRO A C 1
ATOM 541 O O . PRO A 1 74 ? -5.101 -9.601 6.027 1.00 97.44 74 PRO A O 1
ATOM 544 N N . GLY A 1 75 ? -6.062 -8.648 4.250 1.00 97.69 75 GLY A N 1
ATOM 545 C CA . GLY A 1 75 ? -5.084 -7.570 4.183 1.00 97.69 75 GLY A CA 1
ATOM 546 C C . GLY A 1 75 ? -5.398 -6.500 3.148 1.00 97.69 75 GLY A C 1
ATOM 547 O O . GLY A 1 75 ? -6.451 -6.499 2.508 1.00 97.69 75 GLY A O 1
ATOM 548 N N . LEU A 1 76 ? -4.460 -5.571 2.997 1.00 97.94 76 LEU A N 1
ATOM 549 C CA . LEU A 1 76 ? -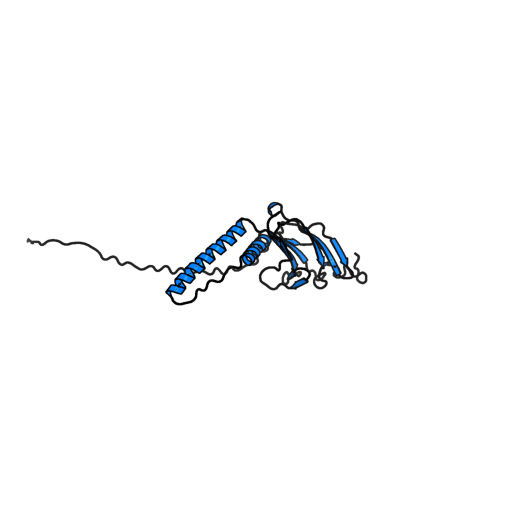4.558 -4.430 2.089 1.00 97.94 76 LEU A CA 1
ATOM 550 C C . LEU A 1 7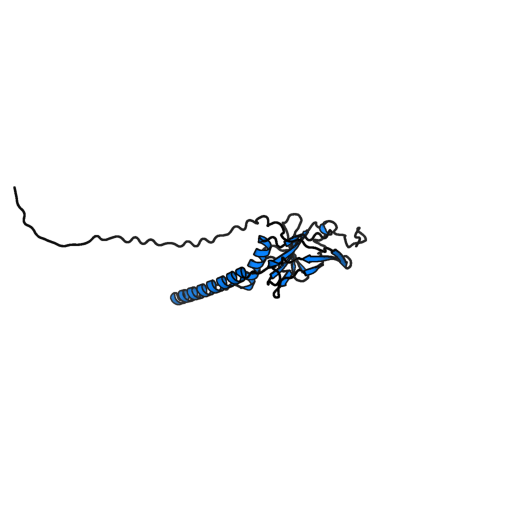6 ? -3.256 -4.306 1.306 1.00 97.94 76 LEU A C 1
ATOM 552 O O . LEU A 1 76 ? -2.176 -4.446 1.878 1.00 97.94 76 LEU A O 1
ATOM 556 N N . VAL A 1 77 ? -3.368 -4.008 0.015 1.00 97.75 77 VAL A N 1
ATOM 557 C CA . VAL A 1 77 ? -2.234 -3.677 -0.853 1.00 97.75 77 VAL A CA 1
ATOM 558 C C . VAL A 1 77 ? -2.223 -2.173 -1.095 1.00 97.75 77 VAL A C 1
ATOM 560 O O . VAL A 1 77 ? -3.269 -1.561 -1.330 1.00 97.75 77 VAL A O 1
ATOM 563 N N . TYR A 1 78 ? -1.030 -1.590 -1.069 1.00 97.75 78 TYR A N 1
ATOM 564 C CA . TYR A 1 78 ? -0.775 -0.171 -1.265 1.00 97.75 78 TYR A CA 1
ATOM 565 C C . TYR A 1 78 ? 0.207 0.018 -2.416 1.00 97.75 78 TYR A C 1
ATOM 567 O O . TYR A 1 78 ? 1.205 -0.698 -2.519 1.00 97.75 78 TYR A O 1
ATOM 575 N N . ILE A 1 79 ? -0.070 1.008 -3.261 1.00 97.25 79 ILE A N 1
ATOM 576 C CA . ILE A 1 79 ? 0.819 1.431 -4.340 1.00 97.25 79 ILE A CA 1
ATOM 577 C C . ILE A 1 79 ? 0.900 2.950 -4.298 1.00 97.25 79 ILE A C 1
ATOM 579 O O . ILE A 1 79 ? -0.123 3.631 -4.391 1.00 97.25 79 ILE A O 1
ATOM 583 N N . GLY A 1 80 ? 2.115 3.468 -4.163 1.00 95.31 80 GLY A N 1
ATOM 584 C CA . GLY A 1 80 ? 2.366 4.898 -4.059 1.00 95.31 80 GLY A CA 1
ATOM 585 C C . GLY A 1 80 ? 3.690 5.297 -4.691 1.00 95.31 80 GLY A C 1
ATOM 586 O O . GLY A 1 80 ? 4.598 4.484 -4.821 1.00 95.31 80 GLY A O 1
ATOM 587 N N . MET A 1 81 ? 3.804 6.556 -5.088 1.00 94.06 81 MET A N 1
ATOM 588 C CA . MET A 1 81 ? 5.048 7.185 -5.514 1.00 94.06 81 MET A CA 1
ATOM 589 C C . MET A 1 81 ? 5.355 8.354 -4.584 1.00 94.06 81 MET A C 1
ATOM 591 O O . MET A 1 81 ? 4.427 9.012 -4.113 1.00 94.06 81 MET A O 1
ATOM 595 N N . HIS A 1 82 ? 6.636 8.632 -4.352 1.00 91.81 82 HIS A N 1
ATOM 596 C CA . HIS A 1 82 ? 7.081 9.838 -3.650 1.00 91.81 82 HIS A CA 1
ATOM 597 C C . HIS A 1 82 ? 8.102 10.607 -4.492 1.00 91.81 82 HIS A C 1
ATOM 599 O O . HIS A 1 82 ? 8.832 10.003 -5.283 1.00 91.81 82 HIS A O 1
ATOM 605 N N . ASP A 1 83 ? 8.149 11.927 -4.334 1.00 90.00 83 ASP A N 1
ATOM 606 C CA . ASP A 1 83 ? 9.131 12.785 -5.002 1.00 90.00 83 ASP A CA 1
ATOM 607 C C . ASP A 1 83 ? 10.542 12.611 -4.394 1.00 90.00 83 ASP A C 1
ATOM 609 O O . ASP A 1 83 ? 10.644 12.229 -3.233 1.00 90.00 83 ASP A O 1
ATOM 613 N N . PRO A 1 84 ? 11.647 12.951 -5.084 1.00 87.25 84 PRO A N 1
ATOM 614 C CA . PRO A 1 84 ? 13.005 12.777 -4.548 1.00 87.25 84 PRO A CA 1
ATOM 615 C C . PRO A 1 84 ? 13.278 13.368 -3.151 1.00 87.25 84 PRO A C 1
ATOM 617 O O . PRO A 1 84 ? 14.205 12.917 -2.480 1.00 87.25 84 PRO A O 1
ATOM 620 N N . SER A 1 85 ? 12.514 14.376 -2.710 1.00 88.75 85 SER A N 1
ATOM 621 C CA . SER A 1 85 ? 12.663 15.005 -1.390 1.00 88.75 85 SER A CA 1
ATOM 622 C C . SER A 1 85 ? 11.807 14.386 -0.274 1.00 88.75 85 SER A C 1
ATOM 624 O O . SER A 1 85 ? 11.936 14.815 0.872 1.00 88.75 85 SER A O 1
ATOM 626 N N . MET A 1 86 ? 10.962 13.388 -0.572 1.00 87.56 86 MET A N 1
ATOM 627 C CA . MET A 1 86 ? 9.984 12.805 0.369 1.00 87.56 86 MET A CA 1
ATOM 628 C C . MET A 1 86 ? 9.008 13.841 0.970 1.00 87.56 86 MET A C 1
ATOM 630 O O . MET A 1 86 ? 8.524 13.667 2.088 1.00 87.56 86 MET A O 1
ATOM 634 N N . SER A 1 87 ? 8.704 14.916 0.236 1.00 89.06 87 SER A N 1
ATOM 635 C CA . SER A 1 87 ? 7.769 15.973 0.656 1.00 89.06 87 SER A CA 1
ATOM 636 C C . SER A 1 87 ? 6.365 15.808 0.072 1.00 89.06 87 SER A C 1
ATOM 638 O O . SER A 1 87 ? 5.399 16.286 0.664 1.00 89.06 87 SER A O 1
ATOM 640 N N . HIS A 1 88 ? 6.242 15.113 -1.059 1.00 90.94 88 HIS A N 1
ATOM 641 C CA . HIS A 1 88 ? 4.985 14.840 -1.744 1.00 90.94 88 HIS A CA 1
ATOM 642 C C . HIS A 1 88 ? 4.857 13.347 -2.044 1.00 90.94 88 HIS A C 1
ATOM 644 O O . HIS A 1 88 ? 5.829 12.682 -2.410 1.00 90.94 88 HIS A O 1
ATOM 650 N N . ALA A 1 89 ? 3.632 12.831 -1.948 1.00 93.25 89 ALA A N 1
ATOM 651 C CA . ALA A 1 89 ? 3.302 11.484 -2.386 1.00 93.25 89 ALA A CA 1
ATOM 652 C C . ALA A 1 89 ? 2.032 11.475 -3.242 1.00 93.25 89 ALA A C 1
ATOM 654 O O . ALA A 1 89 ? 1.173 12.351 -3.137 1.00 93.25 89 ALA A O 1
ATOM 655 N N . ALA A 1 90 ? 1.906 10.449 -4.074 1.00 94.25 90 ALA A N 1
ATOM 656 C CA . ALA A 1 90 ? 0.701 10.140 -4.824 1.00 94.25 90 ALA A CA 1
ATOM 657 C C . ALA A 1 90 ? 0.429 8.640 -4.718 1.00 94.25 90 ALA A C 1
ATOM 659 O O . ALA A 1 90 ? 1.363 7.845 -4.739 1.00 94.25 90 ALA A O 1
ATOM 660 N N . PHE A 1 91 ? -0.835 8.243 -4.614 1.00 95.56 91 PHE A N 1
ATOM 661 C CA . PHE A 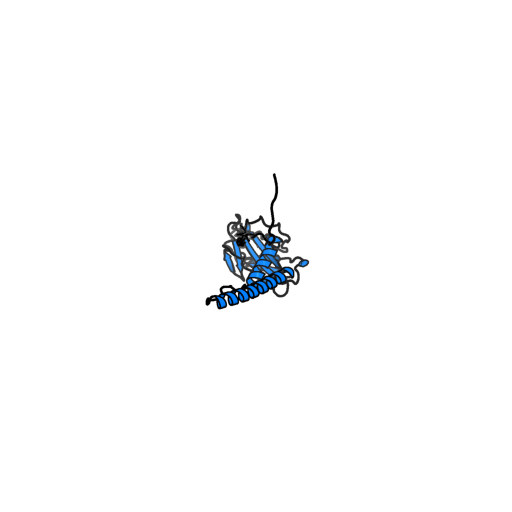1 91 ? -1.234 6.840 -4.508 1.00 95.56 91 PHE A CA 1
ATOM 662 C C . PHE A 1 91 ? -2.132 6.445 -5.674 1.00 95.56 91 PHE A C 1
ATOM 664 O O . PHE A 1 91 ? -2.922 7.255 -6.165 1.00 95.56 91 PHE A O 1
ATOM 671 N N . LEU A 1 92 ? -2.006 5.191 -6.104 1.00 95.00 92 LEU A N 1
ATOM 672 C CA . LEU A 1 92 ? -2.861 4.596 -7.122 1.00 95.00 92 LEU A CA 1
ATOM 673 C C . LEU A 1 92 ? -4.078 3.959 -6.449 1.00 95.00 92 LEU A C 1
ATOM 675 O O . LEU A 1 92 ? -3.943 2.978 -5.717 1.00 95.00 92 LEU A O 1
ATOM 679 N N . THR A 1 93 ? -5.269 4.481 -6.734 1.00 91.94 93 THR A N 1
ATOM 680 C CA . THR A 1 93 ? -6.543 3.880 -6.318 1.00 91.94 93 THR A CA 1
ATOM 681 C C . THR A 1 93 ? -7.334 3.450 -7.546 1.00 91.94 93 THR A C 1
ATOM 683 O O . THR A 1 93 ? -7.610 4.239 -8.453 1.00 91.94 93 THR A O 1
ATOM 686 N N . GLY A 1 94 ? -7.654 2.155 -7.624 1.00 84.62 94 GLY A N 1
ATOM 687 C CA . GLY A 1 94 ? -8.159 1.554 -8.858 1.00 84.62 94 GLY A CA 1
ATOM 688 C C . GLY A 1 94 ? -7.191 1.800 -10.023 1.00 84.62 94 GLY A C 1
ATOM 689 O O . GLY A 1 94 ? -6.108 1.224 -10.062 1.00 84.62 94 GLY A O 1
ATOM 690 N N . ASN A 1 95 ? -7.581 2.686 -10.944 1.00 82.25 95 ASN A N 1
ATOM 691 C CA . ASN A 1 95 ? -6.805 3.051 -12.136 1.00 82.25 95 ASN A CA 1
ATOM 692 C C . ASN A 1 95 ? -6.328 4.520 -12.148 1.00 82.25 95 ASN A C 1
ATOM 694 O O . ASN A 1 95 ? -5.827 4.975 -13.176 1.00 82.25 95 ASN A O 1
ATOM 698 N N . ALA A 1 96 ? -6.509 5.276 -11.058 1.00 89.94 96 ALA A N 1
ATOM 699 C CA . ALA A 1 96 ? -6.205 6.706 -10.998 1.00 89.94 96 ALA A CA 1
ATOM 700 C C . ALA A 1 96 ? -5.136 7.032 -9.945 1.00 89.94 96 ALA A C 1
ATOM 702 O O . ALA A 1 96 ? -5.201 6.572 -8.806 1.00 89.94 96 ALA A O 1
ATOM 703 N N . TRP A 1 97 ? -4.169 7.860 -10.336 1.00 92.12 97 TRP A N 1
ATOM 704 C CA . TRP A 1 97 ? -3.184 8.441 -9.428 1.00 92.12 97 TRP A CA 1
ATOM 705 C C . TRP A 1 97 ? -3.739 9.719 -8.805 1.00 92.12 97 TRP A C 1
ATOM 707 O O . TRP A 1 97 ? -4.186 10.609 -9.527 1.00 92.12 97 TRP A O 1
ATOM 717 N N . SER A 1 98 ? -3.664 9.817 -7.481 1.00 91.94 98 SER A N 1
ATOM 718 C CA . SER A 1 98 ? -4.115 10.981 -6.716 1.00 91.94 98 SER A CA 1
ATOM 719 C C . SER A 1 98 ? -3.039 11.420 -5.734 1.00 91.94 98 SER A C 1
ATOM 721 O O . SER A 1 98 ? -2.463 10.581 -5.039 1.00 91.94 98 SER A O 1
ATOM 723 N N . ASN A 1 99 ? -2.792 12.728 -5.649 1.00 92.62 99 ASN A N 1
ATOM 724 C CA . ASN A 1 99 ? -1.914 13.302 -4.630 1.00 92.62 99 ASN A CA 1
ATOM 725 C C . ASN A 1 99 ? -2.446 12.966 -3.231 1.00 92.62 99 ASN A C 1
ATOM 727 O O . ASN A 1 99 ? -3.654 13.007 -2.990 1.00 92.62 99 ASN A O 1
ATOM 731 N N . TRP A 1 100 ? -1.534 12.658 -2.316 1.00 93.12 100 TRP A N 1
ATOM 732 C CA . TRP A 1 100 ? -1.824 12.399 -0.915 1.00 93.12 100 TRP A CA 1
ATOM 733 C C . TRP A 1 100 ? -1.235 13.514 -0.054 1.00 93.12 100 TRP A C 1
ATOM 735 O O . TRP A 1 100 ? -0.083 13.904 -0.242 1.00 93.12 100 TRP A O 1
ATOM 745 N N . THR A 1 101 ? -2.047 14.016 0.874 1.00 88.69 101 THR A N 1
ATOM 746 C CA . THR A 1 101 ? -1.718 15.172 1.719 1.00 88.69 101 THR A CA 1
ATOM 747 C C . THR A 1 101 ? -1.627 14.770 3.189 1.00 88.69 101 THR A C 1
ATOM 749 O O . THR A 1 101 ? -0.683 15.162 3.869 1.00 88.69 101 THR A O 1
ATOM 752 N N . ASP A 1 102 ? -2.591 13.986 3.682 1.00 88.38 102 ASP A N 1
ATOM 753 C CA . ASP A 1 102 ? -2.674 13.536 5.071 1.00 88.38 102 ASP A CA 1
ATOM 754 C C . ASP A 1 102 ? -3.574 12.290 5.248 1.00 88.38 102 ASP A C 1
ATOM 756 O O . ASP A 1 102 ? -4.124 11.728 4.297 1.00 88.38 102 ASP A O 1
ATOM 760 N N . GLY A 1 103 ? -3.712 11.829 6.496 1.00 89.38 103 GLY A N 1
ATOM 761 C CA . GLY A 1 103 ? -4.608 10.732 6.872 1.00 89.38 103 GLY A CA 1
ATOM 762 C C . GLY A 1 103 ? -4.046 9.328 6.618 1.00 89.38 103 GLY A C 1
ATOM 763 O O . GLY A 1 103 ? -2.838 9.097 6.660 1.00 89.38 103 GLY A O 1
ATOM 764 N N . MET A 1 104 ? -4.937 8.356 6.401 1.00 91.00 104 MET A N 1
ATOM 765 C CA . MET A 1 104 ? -4.536 7.002 5.996 1.00 91.00 104 MET A CA 1
ATOM 766 C C . MET A 1 104 ? -4.050 6.988 4.544 1.00 91.00 104 MET A C 1
ATOM 768 O O . MET A 1 104 ? -4.484 7.796 3.722 1.00 91.00 104 MET A O 1
ATOM 772 N N . PHE A 1 105 ? -3.191 6.028 4.212 1.00 94.50 105 PHE A N 1
ATOM 773 C CA . PHE A 1 105 ? -2.771 5.810 2.836 1.00 94.50 105 PHE A CA 1
ATOM 774 C C . PHE A 1 105 ? -3.940 5.261 2.006 1.00 94.50 105 PHE A C 1
ATOM 776 O O . PHE A 1 105 ? -4.590 4.297 2.429 1.00 94.50 105 PHE A O 1
ATOM 783 N N . PRO A 1 106 ? -4.212 5.829 0.818 1.00 95.31 106 PRO A N 1
ATOM 784 C CA . PRO A 1 106 ? -5.201 5.285 -0.095 1.00 95.31 106 PRO A CA 1
ATOM 785 C C . PRO A 1 106 ? -4.858 3.839 -0.481 1.00 95.31 106 PRO A C 1
ATOM 787 O O . PRO A 1 106 ? -3.733 3.522 -0.868 1.00 95.31 106 PRO A O 1
ATOM 790 N N . VAL A 1 107 ? -5.842 2.952 -0.344 1.00 95.69 107 VAL A N 1
ATOM 791 C CA . VAL A 1 107 ? -5.695 1.515 -0.603 1.00 95.69 107 VAL A CA 1
ATOM 792 C C . VAL A 1 107 ? -5.787 1.248 -2.105 1.00 95.69 107 VAL A C 1
ATOM 794 O O . VAL A 1 107 ? -6.747 1.671 -2.750 1.00 95.69 107 VAL A O 1
ATOM 797 N N . TYR A 1 108 ? -4.832 0.489 -2.646 1.00 96.38 108 TYR A N 1
ATOM 798 C CA . TYR A 1 108 ? -4.886 0.012 -4.029 1.00 96.38 108 TYR A CA 1
ATOM 799 C C . TYR A 1 108 ? -5.865 -1.162 -4.174 1.00 96.38 108 TYR A C 1
ATOM 801 O O . TYR A 1 108 ? -6.729 -1.139 -5.049 1.00 96.38 108 TYR A O 1
ATOM 809 N N . ALA A 1 109 ? -5.767 -2.163 -3.289 1.00 95.88 109 ALA A N 1
ATOM 810 C CA . ALA A 1 109 ? -6.675 -3.310 -3.266 1.00 95.88 109 ALA A CA 1
ATOM 811 C C . ALA A 1 109 ? -6.983 -3.784 -1.838 1.00 95.88 109 ALA A C 1
ATOM 813 O O . ALA A 1 109 ? -6.092 -3.860 -0.990 1.00 95.88 109 ALA A O 1
ATOM 814 N N . ILE A 1 110 ? -8.246 -4.148 -1.598 1.00 95.8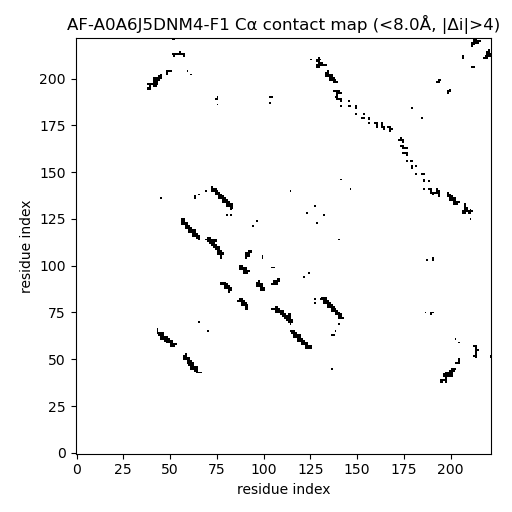8 110 ILE A N 1
ATOM 815 C CA . ILE A 1 110 ? -8.697 -4.832 -0.380 1.00 95.88 110 ILE A CA 1
ATOM 816 C C . ILE A 1 110 ? -8.694 -6.335 -0.660 1.00 95.88 110 ILE A C 1
ATOM 818 O O . ILE A 1 110 ? -9.290 -6.778 -1.640 1.00 95.88 110 ILE A O 1
ATOM 822 N N . VAL A 1 111 ? -8.038 -7.118 0.195 1.00 96.25 111 VAL A N 1
ATOM 823 C CA . VAL A 1 111 ? -7.878 -8.564 0.019 1.00 96.25 111 VAL A CA 1
ATOM 824 C C . VAL A 1 111 ? -8.558 -9.288 1.177 1.00 96.25 111 VAL A C 1
ATOM 826 O O . VAL A 1 111 ? -7.983 -9.453 2.247 1.00 96.25 111 VAL A O 1
ATOM 829 N N . THR A 1 112 ? -9.803 -9.720 0.973 1.00 93.50 112 THR A N 1
ATOM 830 C CA . THR A 1 112 ? -10.593 -10.439 1.992 1.00 93.50 112 THR A CA 1
ATOM 831 C C . THR A 1 112 ? -10.292 -11.936 2.035 1.00 93.50 112 THR A C 1
ATOM 833 O O . THR A 1 112 ? -10.358 -12.548 3.093 1.00 93.50 112 THR A O 1
ATOM 836 N N . ASN A 1 113 ? -9.946 -12.528 0.888 1.00 91.81 113 ASN A N 1
ATOM 837 C CA . ASN A 1 113 ? -9.873 -13.983 0.698 1.00 91.81 113 ASN A CA 1
ATOM 838 C C . ASN A 1 113 ? -8.448 -14.543 0.873 1.00 91.81 113 ASN A C 1
ATOM 840 O O . ASN A 1 113 ? -8.128 -15.604 0.340 1.00 91.81 113 ASN A O 1
ATOM 844 N N . GLY A 1 114 ? -7.596 -13.809 1.589 1.00 94.62 114 GLY A N 1
ATOM 845 C CA . GLY A 1 114 ? -6.202 -14.162 1.822 1.00 94.62 114 GLY A CA 1
ATOM 846 C C . GLY A 1 114 ? -5.210 -13.475 0.883 1.00 94.62 114 GLY A C 1
ATOM 847 O O . GLY A 1 114 ? -5.393 -13.443 -0.333 1.00 94.62 114 GLY A O 1
ATOM 848 N N . LEU A 1 115 ? -4.139 -12.931 1.459 1.00 97.56 115 LEU A N 1
ATOM 849 C CA . LEU A 1 115 ? -2.994 -12.389 0.736 1.00 97.56 115 LEU A CA 1
ATOM 850 C C . LEU A 1 115 ? -2.184 -13.510 0.075 1.00 97.56 115 LEU A C 1
ATOM 852 O O . LEU A 1 115 ? -1.856 -14.515 0.705 1.00 97.56 115 LEU A O 1
ATOM 856 N N . PHE A 1 116 ? -1.795 -13.288 -1.178 1.00 97.38 116 PHE A N 1
ATOM 857 C CA . PHE A 1 116 ? -0.883 -14.140 -1.940 1.00 97.38 116 PHE A CA 1
ATOM 858 C C . PHE A 1 116 ? 0.049 -13.267 -2.779 1.00 97.38 116 PHE A C 1
ATOM 860 O O . PHE A 1 116 ? -0.326 -12.160 -3.173 1.00 97.38 116 PHE A O 1
ATOM 867 N N . SER A 1 117 ? 1.261 -13.759 -3.052 1.00 97.25 117 SER A N 1
ATOM 868 C CA . SER A 1 117 ? 2.200 -13.081 -3.952 1.00 97.25 117 SER A CA 1
ATOM 869 C C . SER A 1 117 ? 1.536 -12.852 -5.308 1.00 97.25 117 SER A C 1
ATOM 871 O O . SER A 1 117 ? 1.028 -13.799 -5.908 1.00 97.25 117 SER A O 1
ATOM 873 N N . THR A 1 118 ? 1.518 -11.606 -5.776 1.00 96.00 118 THR A N 1
ATOM 874 C CA . THR A 1 118 ? 0.687 -11.200 -6.916 1.00 96.00 118 THR A CA 1
ATOM 875 C C . THR A 1 118 ? 1.471 -10.378 -7.929 1.00 96.00 118 THR A C 1
ATOM 877 O O . THR A 1 118 ? 2.290 -9.532 -7.561 1.00 96.00 118 THR A O 1
ATOM 880 N N . THR A 1 119 ? 1.213 -10.629 -9.212 1.00 97.69 119 THR A N 1
ATOM 881 C CA . THR A 1 119 ? 1.755 -9.835 -10.316 1.00 97.69 119 THR A CA 1
ATOM 882 C C . THR A 1 119 ? 0.830 -8.656 -10.579 1.00 97.69 119 THR A C 1
ATOM 884 O O . THR A 1 119 ? -0.347 -8.829 -10.889 1.00 97.69 119 THR A O 1
ATOM 887 N N . ILE A 1 120 ? 1.378 -7.453 -10.471 1.00 96.44 120 ILE A N 1
ATOM 888 C CA . ILE A 1 120 ? 0.676 -6.185 -10.628 1.00 96.44 120 ILE A CA 1
ATOM 889 C C . ILE A 1 120 ? 1.182 -5.520 -11.904 1.00 96.44 120 ILE A C 1
ATOM 891 O O . ILE A 1 120 ? 2.388 -5.343 -12.065 1.00 96.44 120 ILE A O 1
ATOM 895 N N . THR A 1 121 ? 0.264 -5.117 -12.783 1.00 95.75 121 THR A N 1
ATOM 896 C CA . THR A 1 121 ? 0.550 -4.297 -13.969 1.00 95.75 121 THR A CA 1
ATOM 897 C C . THR A 1 121 ? -0.219 -2.987 -13.870 1.00 95.75 121 THR A C 1
ATOM 899 O O . THR A 1 121 ? -1.440 -3.007 -13.720 1.00 95.75 121 THR A O 1
ATOM 902 N N . LEU A 1 122 ? 0.469 -1.849 -13.984 1.00 94.56 122 LEU A N 1
ATOM 903 C CA . LEU A 1 122 ? -0.131 -0.522 -13.807 1.00 94.56 122 LEU A CA 1
ATOM 904 C C . LEU A 1 122 ? 0.501 0.549 -14.716 1.00 94.56 122 LEU A C 1
ATOM 906 O O . LEU A 1 122 ? 1.664 0.403 -15.103 1.00 94.56 122 LEU A O 1
ATOM 910 N N . PRO A 1 123 ? -0.229 1.628 -15.063 1.00 92.12 123 PRO A N 1
ATOM 911 C CA . PRO A 1 123 ? 0.329 2.771 -15.782 1.00 92.12 123 PRO A CA 1
ATOM 912 C C . PRO A 1 123 ? 1.160 3.663 -14.845 1.00 92.12 123 PRO A C 1
ATOM 914 O O . PRO A 1 123 ? 0.689 4.056 -13.774 1.00 92.12 123 PRO A O 1
ATOM 917 N N . LEU A 1 124 ? 2.372 4.031 -15.266 1.00 89.69 124 LEU A N 1
ATOM 918 C CA . LEU A 1 124 ? 3.208 5.024 -14.581 1.00 89.69 124 LEU A CA 1
ATOM 919 C C . LEU A 1 124 ? 2.834 6.434 -15.072 1.00 89.69 124 LEU A C 1
ATOM 921 O O . LEU A 1 124 ? 2.956 6.709 -16.264 1.00 89.69 124 LEU A O 1
ATOM 925 N N . PRO A 1 125 ? 2.370 7.353 -14.217 1.00 83.31 125 PRO A N 1
ATOM 926 C CA . PRO A 1 125 ? 1.798 8.612 -14.679 1.00 83.31 125 PRO A CA 1
ATOM 927 C C . PRO A 1 125 ? 2.909 9.515 -15.228 1.00 83.31 125 PRO A C 1
ATOM 929 O O . PRO A 1 125 ? 3.872 9.802 -14.521 1.00 83.31 125 PRO A O 1
ATOM 932 N N . TYR A 1 126 ? 2.764 9.996 -16.467 1.00 70.56 126 TYR A N 1
ATOM 933 C CA . TYR A 1 126 ? 3.811 10.745 -17.188 1.00 70.56 126 TYR A CA 1
ATOM 934 C C . TYR A 1 126 ? 4.322 11.990 -16.431 1.00 70.56 126 TYR A C 1
ATOM 936 O O . TYR A 1 126 ? 5.455 12.412 -16.614 1.00 70.56 126 TYR A O 1
ATOM 944 N N . ALA A 1 127 ? 3.499 12.577 -15.554 1.00 66.06 127 ALA A N 1
ATOM 945 C CA . ALA A 1 127 ? 3.878 13.726 -14.728 1.00 66.06 127 ALA A CA 1
ATOM 946 C C . ALA A 1 127 ? 4.793 13.382 -13.530 1.00 66.06 127 ALA A C 1
ATOM 948 O O . ALA A 1 127 ? 5.453 14.278 -13.012 1.00 66.06 127 ALA A O 1
ATOM 949 N N . LEU A 1 128 ? 4.824 12.121 -13.079 1.00 67.44 128 LEU A N 1
ATOM 950 C CA . LEU A 1 128 ? 5.706 11.651 -11.995 1.00 67.44 128 LEU A CA 1
ATOM 951 C C . LEU A 1 128 ? 6.869 10.819 -12.565 1.00 67.44 128 LEU A C 1
ATOM 953 O O . LEU A 1 128 ? 8.011 10.932 -12.117 1.00 67.44 128 LEU A O 1
ATOM 957 N N . ALA A 1 129 ? 6.587 10.014 -13.594 1.00 64.38 129 ALA A N 1
ATOM 958 C CA . ALA A 1 129 ? 7.564 9.238 -14.345 1.00 64.38 129 ALA A CA 1
ATOM 959 C C . ALA A 1 129 ? 8.638 10.157 -14.962 1.00 64.38 129 ALA A C 1
ATOM 961 O O . ALA A 1 129 ? 8.339 11.035 -15.767 1.00 64.38 129 ALA A O 1
ATOM 962 N N . GLY A 1 130 ? 9.896 9.969 -14.560 1.00 63.16 130 GLY A N 1
ATOM 963 C CA . GLY A 1 130 ? 11.027 10.788 -15.005 1.00 63.16 130 GLY A CA 1
ATOM 964 C C . GLY A 1 130 ? 11.187 12.150 -14.321 1.00 63.16 130 GLY A C 1
ATOM 965 O O . GLY A 1 130 ? 12.133 12.871 -14.626 1.00 63.16 130 GLY A O 1
ATOM 966 N N . GLY A 1 131 ? 10.331 12.483 -13.349 1.00 73.56 131 GLY A N 1
ATOM 967 C CA . GLY A 1 131 ? 10.585 13.547 -12.370 1.00 73.56 131 GLY A CA 1
ATOM 968 C C . GLY A 1 131 ? 11.463 13.092 -11.194 1.00 73.56 131 GLY A C 1
ATOM 969 O O . GLY A 1 131 ? 11.463 13.741 -10.152 1.00 73.56 131 GLY A O 1
ATOM 970 N N . GLY A 1 132 ? 12.129 11.935 -11.306 1.00 84.25 132 GLY A N 1
ATOM 971 C CA . GLY A 1 132 ? 12.826 11.270 -10.201 1.00 84.25 132 GLY A CA 1
ATOM 972 C C . GLY A 1 132 ? 11.909 10.632 -9.149 1.00 84.25 132 GLY A C 1
ATOM 973 O O . GLY A 1 132 ? 12.408 10.161 -8.133 1.00 84.25 132 GLY A O 1
ATOM 974 N N . TRP A 1 133 ? 10.584 10.619 -9.348 1.00 90.94 133 TRP A N 1
ATOM 975 C CA . TRP A 1 133 ? 9.664 10.034 -8.371 1.00 90.94 133 TRP A CA 1
ATOM 976 C C . TRP A 1 133 ? 9.821 8.516 -8.303 1.00 90.94 133 TRP A C 1
ATOM 978 O O . TRP A 1 133 ? 9.771 7.829 -9.322 1.00 90.94 133 TRP A O 1
ATOM 988 N N . HIS A 1 134 ? 9.939 7.991 -7.090 1.00 91.62 134 HIS A N 1
ATOM 989 C CA . HIS A 1 134 ? 10.198 6.580 -6.837 1.00 91.62 134 HIS A CA 1
ATOM 990 C C . HIS A 1 134 ? 8.897 5.820 -6.544 1.00 91.62 134 HIS A C 1
ATOM 992 O O . HIS A 1 134 ? 8.146 6.213 -5.648 1.00 91.62 134 HIS A O 1
ATOM 998 N N . LEU A 1 135 ? 8.650 4.712 -7.252 1.00 94.25 135 LEU A N 1
ATOM 999 C CA . LEU A 1 135 ? 7.492 3.834 -7.038 1.00 94.25 135 LEU A CA 1
ATOM 1000 C C . LEU A 1 135 ? 7.706 2.865 -5.869 1.00 94.25 135 LEU A C 1
ATOM 1002 O O . LEU A 1 135 ? 8.755 2.244 -5.747 1.00 94.25 135 LEU A O 1
ATOM 1006 N N . TYR A 1 136 ? 6.675 2.685 -5.048 1.00 95.69 136 TYR A N 1
ATOM 1007 C CA . TYR A 1 136 ? 6.623 1.730 -3.948 1.00 95.69 136 TYR A CA 1
ATOM 1008 C C . TYR A 1 136 ? 5.376 0.864 -4.045 1.00 95.69 136 TYR A C 1
ATOM 1010 O O . TYR A 1 136 ? 4.281 1.341 -4.353 1.00 95.69 136 TYR A O 1
ATOM 1018 N N . ALA A 1 137 ? 5.551 -0.408 -3.706 1.00 97.50 137 ALA A N 1
ATOM 1019 C CA . ALA A 1 137 ? 4.464 -1.347 -3.490 1.00 97.50 137 ALA A CA 1
ATOM 1020 C C . ALA A 1 137 ? 4.635 -2.006 -2.122 1.00 97.50 137 ALA A C 1
ATOM 1022 O O . ALA A 1 137 ? 5.748 -2.358 -1.723 1.00 97.50 137 ALA A O 1
ATOM 1023 N N . GLY A 1 138 ? 3.535 -2.172 -1.400 1.00 97.62 138 GLY A N 1
ATOM 1024 C CA . GLY A 1 138 ? 3.540 -2.778 -0.078 1.00 97.62 138 GLY A CA 1
ATOM 1025 C C . GLY A 1 138 ? 2.208 -3.408 0.273 1.00 97.62 138 GLY A C 1
ATOM 1026 O O . GLY A 1 138 ? 1.211 -3.236 -0.430 1.00 97.62 138 GLY A O 1
ATOM 1027 N N . TYR A 1 139 ? 2.199 -4.149 1.370 1.00 98.25 139 TYR A N 1
ATOM 1028 C CA . TYR A 1 139 ? 0.993 -4.746 1.913 1.00 98.25 139 TYR A CA 1
ATOM 1029 C C . TYR A 1 139 ? 1.013 -4.705 3.437 1.00 98.25 139 TYR A C 1
ATOM 1031 O O . TYR A 1 139 ? 2.070 -4.736 4.063 1.00 98.25 139 TYR A O 1
ATOM 1039 N N . GLY A 1 140 ? -0.170 -4.688 4.034 1.00 98.00 140 GLY A N 1
ATOM 1040 C CA . GLY A 1 140 ? -0.348 -5.079 5.425 1.00 98.00 140 GLY A CA 1
ATOM 1041 C C . GLY A 1 140 ? -1.235 -6.315 5.501 1.00 98.00 140 GLY A C 1
ATOM 1042 O O . GLY A 1 140 ? -2.142 -6.476 4.680 1.00 98.00 140 GLY A O 1
ATOM 1043 N N . ALA A 1 141 ? -0.997 -7.155 6.499 1.00 97.94 141 ALA A N 1
ATOM 1044 C CA . ALA A 1 141 ? -1.850 -8.277 6.860 1.00 97.94 141 ALA A CA 1
ATOM 1045 C C . ALA A 1 141 ? -2.583 -7.977 8.171 1.00 97.94 141 ALA A C 1
ATOM 1047 O O . ALA A 1 141 ? -2.026 -7.354 9.073 1.00 97.94 141 ALA A O 1
ATOM 1048 N N . LEU A 1 142 ? -3.822 -8.443 8.281 1.00 97.25 142 LEU A N 1
ATOM 1049 C CA . LEU A 1 142 ? -4.588 -8.411 9.520 1.00 97.25 142 LEU A CA 1
ATOM 1050 C C . LEU A 1 142 ? -4.295 -9.697 10.297 1.00 97.25 142 LEU A C 1
ATOM 1052 O O . LEU A 1 142 ? -4.560 -10.793 9.797 1.00 97.25 142 LEU A O 1
ATOM 1056 N N . SER A 1 143 ? -3.703 -9.583 11.486 1.00 95.25 143 SER A N 1
ATOM 1057 C CA . SER A 1 143 ? -3.425 -10.747 12.331 1.00 95.25 143 SER A CA 1
ATOM 1058 C C . SER A 1 143 ? -4.609 -11.093 13.239 1.00 95.25 143 SER A C 1
ATOM 1060 O O . SER A 1 143 ? -5.467 -10.257 13.521 1.00 95.25 143 SER A O 1
ATOM 1062 N N . ASP A 1 144 ? -4.622 -12.314 13.775 1.00 93.94 144 ASP A N 1
ATOM 1063 C CA . ASP A 1 144 ? -5.636 -12.748 14.749 1.00 93.94 144 ASP A CA 1
ATOM 1064 C C . ASP A 1 144 ? -5.618 -11.872 16.023 1.00 93.94 144 ASP A C 1
ATOM 1066 O O . ASP A 1 144 ? -6.649 -11.636 16.653 1.00 93.94 144 ASP A O 1
ATOM 1070 N N . ALA A 1 145 ? -4.446 -11.329 16.376 1.00 94.56 145 ALA A N 1
ATOM 1071 C CA . ALA A 1 145 ? -4.284 -10.379 17.475 1.00 94.56 145 ALA A CA 1
ATOM 1072 C C . ALA A 1 145 ? -4.844 -8.982 17.146 1.00 94.56 145 ALA A C 1
ATOM 1074 O O . ALA A 1 145 ? -5.250 -8.257 18.055 1.00 94.56 145 ALA A O 1
ATOM 1075 N N . ASP A 1 146 ? -4.891 -8.595 15.870 1.00 94.75 146 ASP A N 1
ATOM 1076 C CA . ASP A 1 146 ? -5.518 -7.346 15.42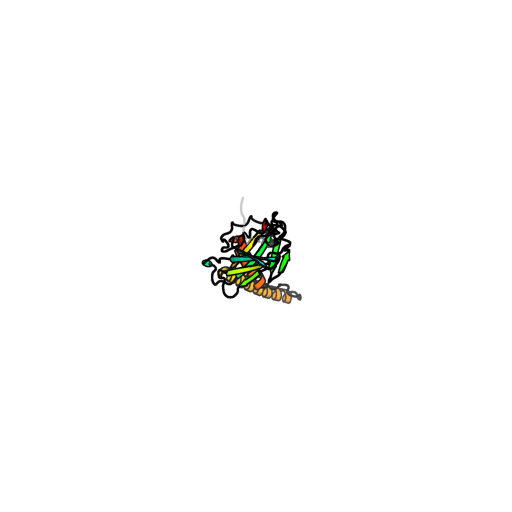6 1.00 94.75 146 ASP A CA 1
ATOM 1077 C C . ASP A 1 146 ? -7.045 -7.471 15.412 1.00 94.75 146 ASP A C 1
ATOM 1079 O O . ASP A 1 146 ? -7.726 -6.570 15.891 1.00 94.75 146 ASP A O 1
ATOM 1083 N N . GLU A 1 147 ? -7.600 -8.605 14.972 1.00 93.62 147 GLU A N 1
ATOM 1084 C CA . GLU A 1 147 ? -9.044 -8.867 15.113 1.00 93.62 147 GLU A CA 1
ATOM 1085 C C . GLU A 1 147 ? -9.477 -8.941 16.587 1.00 93.62 147 GLU A C 1
ATOM 1087 O O . GLU A 1 147 ? -10.531 -8.412 16.940 1.00 93.62 147 GLU A O 1
ATOM 1092 N N . SER A 1 148 ? -8.644 -9.492 17.483 1.00 95.62 148 SER A N 1
ATOM 1093 C CA . SER A 1 148 ? -8.903 -9.411 18.931 1.00 95.62 148 SER A CA 1
ATOM 1094 C C . SER A 1 148 ? -8.963 -7.957 19.416 1.00 95.62 148 SER A C 1
ATOM 1096 O O . SER A 1 148 ? -9.902 -7.596 20.120 1.00 95.62 148 SER A O 1
ATOM 1098 N N . GLN A 1 149 ? -8.022 -7.098 18.998 1.00 93.62 149 GLN A N 1
ATOM 1099 C CA . GLN A 1 149 ? -8.044 -5.666 19.336 1.00 93.62 149 GLN A CA 1
ATOM 1100 C C . GLN A 1 149 ? -9.294 -4.959 18.786 1.00 93.62 149 GLN A C 1
ATOM 1102 O O . GLN A 1 149 ? -9.876 -4.120 19.474 1.00 93.62 149 GLN A O 1
ATOM 1107 N N . VAL A 1 150 ? -9.737 -5.299 17.570 1.00 93.44 150 VAL A N 1
ATOM 1108 C CA . VAL A 1 150 ? -10.980 -4.767 16.984 1.00 93.44 150 VAL A CA 1
ATOM 1109 C C . VAL A 1 150 ? -12.190 -5.184 17.818 1.00 93.44 150 VAL A C 1
ATOM 1111 O O . VAL A 1 150 ? -13.022 -4.334 18.141 1.00 93.44 150 VAL A O 1
ATOM 1114 N N . GLN A 1 151 ? -12.276 -6.452 18.225 1.00 93.75 151 GLN A N 1
ATOM 1115 C CA . GLN A 1 151 ? -13.375 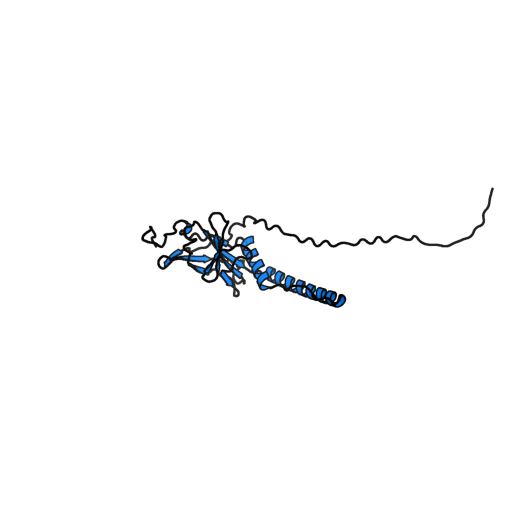-6.937 19.059 1.00 93.75 151 GLN A CA 1
ATOM 1116 C C . GLN A 1 151 ? -13.361 -6.312 20.462 1.00 93.75 151 GLN A C 1
ATOM 1118 O O . GLN A 1 151 ? -14.417 -5.922 20.963 1.00 93.75 151 GLN A O 1
ATOM 1123 N N . ASP A 1 152 ? -12.189 -6.144 21.075 1.00 92.81 152 ASP A N 1
ATOM 1124 C CA . ASP A 1 152 ? -12.042 -5.461 22.364 1.00 92.81 152 ASP A CA 1
ATOM 1125 C C . ASP A 1 152 ? -12.469 -3.988 22.278 1.00 92.81 152 ASP A C 1
ATOM 1127 O O . ASP A 1 152 ? -13.171 -3.493 23.163 1.00 92.81 152 ASP A O 1
ATOM 1131 N N . ALA A 1 153 ? -12.129 -3.294 21.187 1.00 89.19 153 ALA A N 1
ATOM 1132 C CA . ALA A 1 153 ? -12.552 -1.915 20.949 1.00 89.19 153 ALA A CA 1
ATOM 1133 C C . ALA A 1 153 ? -14.075 -1.786 20.741 1.00 89.19 153 ALA A C 1
ATOM 1135 O O . ALA A 1 153 ? -14.686 -0.850 21.264 1.00 89.19 153 ALA A O 1
ATOM 1136 N N . ILE A 1 154 ? -14.703 -2.739 20.039 1.00 89.81 154 ILE A N 1
ATOM 1137 C CA . ILE A 1 154 ? -16.169 -2.833 19.912 1.00 89.81 154 ILE A CA 1
ATOM 1138 C C . ILE A 1 154 ? -16.804 -3.028 21.297 1.00 89.81 154 ILE A C 1
ATOM 1140 O O . ILE A 1 154 ? -17.647 -2.227 21.708 1.00 89.81 154 ILE A O 1
ATOM 1144 N N . ASN A 1 155 ? -16.340 -4.029 22.053 1.00 90.94 155 ASN A N 1
ATOM 1145 C CA . ASN A 1 155 ? -16.844 -4.353 23.390 1.00 90.94 155 ASN A CA 1
ATOM 1146 C C . ASN A 1 155 ? -16.724 -3.156 24.355 1.00 90.94 155 ASN A C 1
ATOM 1148 O O . ASN A 1 155 ? -17.661 -2.846 25.095 1.00 90.94 155 ASN A O 1
ATOM 1152 N N . ALA A 1 156 ? -15.586 -2.454 24.330 1.00 87.19 156 ALA A N 1
ATOM 1153 C CA . ALA A 1 156 ? -15.338 -1.276 25.157 1.00 87.19 156 ALA A CA 1
ATOM 1154 C C . ALA A 1 156 ? -16.276 -0.107 24.813 1.00 87.19 156 ALA A C 1
ATOM 1156 O O . ALA A 1 156 ? -16.764 0.580 25.713 1.00 87.19 156 ALA A O 1
ATOM 1157 N N . ILE A 1 157 ? -16.570 0.108 23.528 1.00 86.38 157 ILE A N 1
ATOM 1158 C CA . ILE A 1 157 ? -17.492 1.162 23.088 1.00 86.38 157 ILE A CA 1
ATOM 1159 C C . ILE A 1 157 ? -18.940 0.826 23.422 1.00 86.38 157 ILE A C 1
ATOM 1161 O O . ILE A 1 157 ? -19.676 1.721 23.833 1.00 86.38 157 ILE A O 1
ATOM 1165 N N . ASP A 1 158 ? -19.363 -0.430 23.316 1.00 86.75 158 ASP A N 1
ATOM 1166 C CA . ASP A 1 158 ? -20.725 -0.811 23.692 1.00 86.75 158 ASP A CA 1
ATOM 1167 C C . ASP A 1 158 ? -20.938 -0.742 25.215 1.00 86.75 158 ASP A C 1
ATOM 1169 O O . ASP A 1 158 ? -21.975 -0.250 25.676 1.00 86.75 158 ASP A O 1
ATOM 1173 N N . ALA A 1 159 ? -19.914 -1.070 26.012 1.00 85.56 159 ALA A N 1
ATOM 1174 C CA . ALA A 1 159 ? -19.899 -0.774 27.445 1.00 85.56 159 ALA A CA 1
ATOM 1175 C C . ALA A 1 159 ? -19.972 0.743 27.726 1.00 85.56 159 ALA A C 1
ATOM 1177 O O . ALA A 1 159 ? -20.774 1.183 28.555 1.00 85.56 159 ALA A O 1
ATOM 1178 N N . ALA A 1 160 ? -19.199 1.565 27.006 1.00 83.56 160 ALA A N 1
ATOM 1179 C CA . ALA A 1 160 ? -19.219 3.023 27.151 1.00 83.56 160 ALA A CA 1
ATOM 1180 C C . ALA A 1 160 ? -20.569 3.645 26.745 1.00 83.56 160 ALA A C 1
ATOM 1182 O O . ALA A 1 160 ? -21.062 4.534 27.440 1.00 83.56 160 ALA A O 1
ATOM 1183 N N . LYS A 1 161 ? -21.211 3.155 25.674 1.00 83.25 161 LYS A N 1
ATOM 1184 C CA . LYS A 1 161 ? -22.575 3.545 25.272 1.00 83.25 161 LYS A CA 1
ATOM 1185 C C . LYS A 1 161 ? -23.589 3.217 26.366 1.00 83.25 161 LYS A C 1
ATOM 1187 O O . LYS A 1 161 ? -24.409 4.070 26.687 1.00 83.25 161 LYS A O 1
ATOM 1192 N N . SER A 1 162 ? -23.516 2.026 26.967 1.00 83.56 162 SER A N 1
ATOM 1193 C CA . SER A 1 162 ? -24.406 1.612 28.063 1.00 83.56 162 SER A CA 1
ATOM 1194 C C . SER A 1 162 ? -24.267 2.515 29.301 1.00 83.56 162 SER A C 1
ATOM 1196 O O . SER A 1 162 ? -25.262 3.004 29.847 1.00 83.56 162 SER A O 1
ATOM 1198 N N . LEU A 1 163 ? -23.028 2.834 29.695 1.00 83.56 163 LEU A N 1
ATOM 1199 C CA . LEU A 1 163 ? -22.745 3.777 30.783 1.00 83.56 163 LEU A CA 1
ATOM 1200 C C . LEU A 1 163 ? -23.212 5.202 30.449 1.00 83.56 163 LEU A C 1
ATOM 1202 O O . LEU A 1 163 ? -23.835 5.855 31.285 1.00 83.56 163 LEU A O 1
ATOM 1206 N N . SER A 1 164 ? -22.961 5.673 29.223 1.00 82.94 164 SER A N 1
ATOM 1207 C CA . SER A 1 164 ? -23.393 6.996 28.760 1.00 82.94 164 SER A CA 1
ATOM 1208 C C . SER A 1 164 ? -24.916 7.112 28.719 1.00 82.94 164 SER A C 1
ATOM 1210 O O . SER A 1 164 ? -25.444 8.098 29.217 1.00 82.94 164 SER A O 1
ATOM 1212 N N . ALA A 1 165 ? -25.632 6.096 28.228 1.00 82.12 165 ALA A N 1
ATOM 1213 C CA . ALA A 1 165 ? -27.094 6.046 28.246 1.00 82.12 165 ALA A CA 1
ATOM 1214 C C . ALA A 1 165 ? -27.656 6.056 29.677 1.00 82.12 165 ALA A C 1
ATOM 1216 O O . ALA A 1 165 ? -28.604 6.788 29.959 1.00 82.12 165 ALA A O 1
ATOM 1217 N N . SER A 1 166 ? -27.035 5.313 30.597 1.00 80.00 166 SER A N 1
ATOM 1218 C CA . SER A 1 166 ? -27.427 5.288 32.013 1.00 80.00 166 SER A CA 1
ATOM 1219 C C . SER A 1 166 ? -27.234 6.653 32.691 1.00 80.00 166 SER A C 1
ATOM 1221 O O . SER A 1 166 ? -28.126 7.134 33.390 1.00 80.00 166 SER A O 1
ATOM 1223 N N . ALA A 1 167 ? -26.097 7.316 32.449 1.00 78.69 167 ALA A N 1
ATOM 1224 C CA . ALA A 1 167 ? -25.826 8.661 32.962 1.00 78.69 167 ALA A CA 1
ATOM 1225 C C . ALA A 1 167 ? -26.731 9.725 32.315 1.00 78.69 167 ALA A C 1
ATOM 1227 O O . ALA A 1 167 ? -27.235 10.610 33.001 1.00 78.69 167 ALA A O 1
ATOM 1228 N N . ALA A 1 168 ? -26.977 9.615 31.009 1.00 81.31 168 ALA A N 1
ATOM 1229 C CA . ALA A 1 168 ? -27.848 10.504 30.251 1.00 81.31 168 ALA A CA 1
ATOM 1230 C C . ALA A 1 168 ? -29.299 10.443 30.760 1.00 81.31 168 ALA A C 1
ATOM 1232 O O . ALA A 1 168 ? -29.893 11.484 31.035 1.00 81.31 168 ALA A O 1
ATOM 1233 N N . ALA A 1 169 ? -29.823 9.235 31.003 1.00 78.81 169 ALA A N 1
ATOM 1234 C CA . ALA A 1 169 ? -31.138 9.026 31.607 1.00 78.81 169 ALA A CA 1
ATOM 1235 C C . ALA A 1 169 ? -31.235 9.601 33.033 1.00 78.81 169 ALA A C 1
ATOM 1237 O O . ALA A 1 169 ? -32.240 10.221 33.373 1.00 78.81 169 ALA A O 1
ATOM 1238 N N . ALA A 1 170 ? -30.185 9.455 33.852 1.00 78.19 170 ALA A N 1
ATOM 1239 C CA . ALA A 1 170 ? -30.139 10.018 35.205 1.00 78.19 170 ALA A CA 1
ATOM 1240 C C . ALA A 1 170 ? -30.066 11.560 35.237 1.00 78.19 170 ALA A C 1
ATOM 1242 O O . ALA A 1 170 ? -30.444 12.168 36.238 1.00 78.19 170 ALA A O 1
ATOM 1243 N N . LEU A 1 171 ? -29.579 12.188 34.162 1.00 82.31 171 LEU A N 1
ATOM 1244 C CA . LEU A 1 171 ? -29.379 13.639 34.049 1.00 82.31 171 LEU A CA 1
ATOM 1245 C C . LEU A 1 171 ? -30.396 14.341 33.129 1.00 82.31 171 LEU A C 1
ATOM 1247 O O . LEU A 1 171 ? -30.367 15.564 33.024 1.00 82.31 171 LEU A O 1
ATOM 1251 N N . GLY A 1 172 ? -31.282 13.598 32.456 1.00 76.88 172 GLY A N 1
ATOM 1252 C CA . GLY A 1 172 ? -32.248 14.151 31.499 1.00 76.88 172 GLY A CA 1
ATOM 1253 C C . GLY A 1 172 ? -31.619 14.706 30.212 1.00 76.88 172 GLY A C 1
ATOM 1254 O O . GLY A 1 172 ? -32.191 15.599 29.591 1.00 76.88 172 GLY A O 1
ATOM 1255 N N . VAL A 1 173 ? -30.443 14.207 29.821 1.00 78.06 173 VAL A N 1
ATOM 1256 C CA . VAL A 1 173 ? -29.704 14.628 28.613 1.00 78.06 173 VAL A CA 1
ATOM 1257 C C . VAL A 1 173 ? -29.609 13.486 27.594 1.00 78.06 173 VAL A C 1
ATOM 1259 O O . VAL A 1 173 ? -30.067 12.375 27.852 1.00 78.06 173 VAL A O 1
ATOM 1262 N N . SER A 1 174 ? -29.007 13.739 26.430 1.00 74.69 174 SER A N 1
ATOM 1263 C CA . SER A 1 174 ? -28.717 12.705 25.423 1.00 74.69 174 SER A CA 1
ATOM 1264 C C . SER A 1 174 ? -27.338 12.073 25.636 1.00 74.69 174 SER A C 1
ATOM 1266 O O . SER A 1 174 ? -26.392 12.752 26.035 1.00 74.69 174 SER A O 1
ATOM 1268 N N . ALA A 1 175 ? -27.205 10.781 25.327 1.00 70.94 175 ALA A N 1
ATOM 1269 C CA . ALA A 1 175 ? -25.918 10.084 25.319 1.00 70.94 175 ALA A CA 1
ATOM 1270 C C . ALA A 1 175 ? -25.034 10.553 24.147 1.00 70.94 175 ALA A C 1
ATOM 1272 O O . ALA A 1 175 ? -25.538 10.824 23.057 1.00 70.94 175 ALA A O 1
ATOM 1273 N N . VAL A 1 176 ? -23.714 10.619 24.360 1.00 66.25 176 VAL A N 1
ATOM 1274 C CA . VAL A 1 176 ? -22.743 11.130 23.371 1.00 66.25 176 VAL A CA 1
ATOM 1275 C C . VAL A 1 176 ? -21.515 10.217 23.317 1.00 66.25 176 VAL A C 1
ATOM 1277 O O . VAL A 1 176 ? -20.438 10.555 23.801 1.00 66.25 176 VAL A O 1
ATOM 1280 N N . VAL A 1 177 ? -21.683 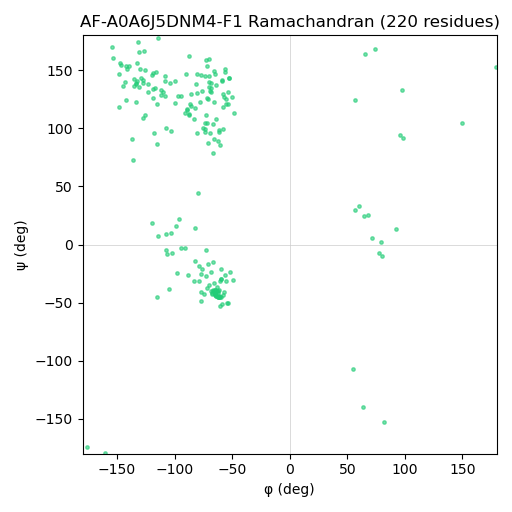9.030 22.731 1.00 73.75 177 VAL A N 1
ATOM 1281 C CA . VAL A 1 177 ? -20.576 8.117 22.399 1.00 73.75 177 VAL A CA 1
ATOM 1282 C C . VAL A 1 177 ? -20.672 7.783 20.917 1.00 73.75 177 VAL A C 1
ATOM 1284 O O . VAL A 1 177 ? -21.615 7.120 20.484 1.00 73.75 177 VAL A O 1
ATOM 1287 N N . ALA A 1 178 ? -19.709 8.270 20.134 1.00 70.62 178 ALA A N 1
ATOM 1288 C CA . ALA A 1 178 ? -19.604 7.942 18.718 1.00 70.62 178 ALA A CA 1
ATOM 1289 C C . ALA A 1 178 ? -19.301 6.444 18.534 1.00 70.62 178 ALA A C 1
ATOM 1291 O O . ALA A 1 178 ? -18.607 5.832 19.347 1.00 70.62 178 ALA A O 1
ATOM 1292 N N . ALA A 1 179 ? -19.821 5.846 17.463 1.00 71.38 179 ALA A N 1
ATOM 1293 C CA . ALA A 1 179 ? -19.462 4.481 17.097 1.00 71.38 179 ALA A CA 1
ATOM 1294 C C . ALA A 1 179 ? -18.045 4.436 16.500 1.00 71.38 179 ALA A C 1
ATOM 1296 O O . ALA A 1 179 ? -17.656 5.341 15.762 1.00 71.38 179 ALA A O 1
ATOM 1297 N N . ILE A 1 180 ? -17.304 3.357 16.767 1.00 76.31 180 ILE A N 1
ATOM 1298 C CA . ILE A 1 180 ? -16.184 2.962 15.904 1.00 76.31 180 ILE A CA 1
ATOM 1299 C C . ILE A 1 180 ? -16.758 2.446 14.581 1.00 76.31 180 ILE A C 1
ATOM 1301 O O . ILE A 1 180 ? -17.749 1.717 14.586 1.00 76.31 180 ILE A O 1
ATOM 1305 N N . ASP A 1 181 ? -16.112 2.800 13.469 1.00 87.75 181 ASP A N 1
ATOM 1306 C CA . ASP A 1 181 ? -16.158 2.027 12.225 1.00 87.75 181 ASP A CA 1
ATOM 1307 C C . ASP A 1 181 ? -15.111 0.900 12.357 1.00 87.75 181 ASP A C 1
ATOM 1309 O O . ASP A 1 181 ? -13.907 1.198 12.338 1.00 87.75 181 ASP A O 1
ATOM 1313 N N . PRO A 1 182 ? -15.519 -0.376 12.528 1.00 88.62 182 PRO A N 1
ATOM 1314 C CA . PRO A 1 182 ? -14.580 -1.483 12.694 1.00 88.62 182 PRO A CA 1
ATOM 1315 C C . PRO A 1 182 ? -13.651 -1.645 11.492 1.00 88.62 182 PRO A C 1
ATOM 1317 O O . PRO A 1 182 ? -12.492 -2.011 11.664 1.00 88.62 182 PRO A O 1
ATOM 1320 N N . ASP A 1 183 ? -14.118 -1.319 10.287 1.00 90.69 183 ASP A N 1
ATOM 1321 C CA . ASP A 1 183 ? -13.328 -1.467 9.069 1.00 90.69 183 ASP A CA 1
ATOM 1322 C C . ASP A 1 183 ? -12.327 -0.322 8.918 1.00 90.69 183 ASP A C 1
ATOM 1324 O O . ASP A 1 183 ? -11.219 -0.536 8.428 1.00 90.69 183 ASP A O 1
ATOM 1328 N N . HIS A 1 184 ? -12.646 0.882 9.406 1.00 90.75 184 HIS A N 1
ATOM 1329 C CA . HIS A 1 184 ? -11.634 1.927 9.578 1.00 90.75 184 HIS A CA 1
ATOM 1330 C C . HIS A 1 184 ? -10.555 1.479 10.562 1.00 90.75 184 HIS A C 1
ATOM 1332 O O . HIS A 1 184 ? -9.373 1.622 10.260 1.00 90.75 184 HIS A O 1
ATOM 1338 N N . TYR A 1 185 ? -10.934 0.883 11.695 1.00 93.62 185 TYR A N 1
ATOM 1339 C CA . TYR A 1 185 ? -9.953 0.442 12.682 1.00 93.62 185 TYR A CA 1
ATOM 1340 C C . TYR A 1 185 ? -9.079 -0.717 12.167 1.00 93.62 185 TYR A C 1
ATOM 1342 O O . TYR A 1 185 ? -7.855 -0.640 12.278 1.00 93.62 185 TYR A O 1
ATOM 1350 N N . ARG A 1 186 ? -9.664 -1.711 11.477 1.00 95.56 186 ARG A N 1
ATOM 1351 C CA . ARG A 1 186 ? -8.918 -2.745 10.731 1.00 95.56 186 ARG A CA 1
ATOM 1352 C C . ARG A 1 186 ? -7.929 -2.130 9.745 1.00 95.56 186 ARG A C 1
ATOM 1354 O O . ARG A 1 186 ? -6.757 -2.490 9.771 1.00 95.56 186 ARG A O 1
ATOM 1361 N N . ARG A 1 187 ? -8.360 -1.175 8.905 1.00 94.81 187 ARG A N 1
ATOM 1362 C CA . ARG A 1 187 ? -7.469 -0.485 7.948 1.00 94.81 187 ARG A CA 1
ATOM 1363 C C . ARG A 1 187 ? -6.290 0.197 8.650 1.00 94.81 187 ARG A C 1
ATOM 1365 O O . ARG A 1 187 ? -5.164 0.083 8.169 1.00 94.81 187 ARG A O 1
ATOM 1372 N N . THR A 1 188 ? -6.517 0.826 9.803 1.00 95.06 188 THR A N 1
ATOM 1373 C CA . THR A 1 188 ? -5.459 1.447 10.617 1.00 95.06 188 THR A CA 1
ATOM 1374 C C . THR A 1 188 ? -4.460 0.422 11.157 1.00 95.06 188 THR A C 1
ATOM 1376 O O . THR A 1 188 ? -3.251 0.655 11.081 1.00 95.06 188 THR A O 1
ATOM 1379 N N . LEU A 1 189 ? -4.927 -0.723 11.670 1.00 96.69 189 LEU A N 1
ATOM 1380 C CA . LEU A 1 189 ? -4.056 -1.807 12.144 1.00 96.69 189 LEU A CA 1
ATOM 1381 C C . LEU A 1 189 ? -3.243 -2.414 10.990 1.00 96.69 189 LEU A C 1
ATOM 1383 O O . LEU A 1 189 ? -2.030 -2.560 11.106 1.00 96.69 189 LEU A O 1
ATOM 1387 N N . ILE A 1 190 ? -3.866 -2.638 9.832 1.00 97.69 190 ILE A N 1
ATOM 1388 C CA . ILE A 1 190 ? -3.202 -3.177 8.637 1.00 97.69 190 ILE A CA 1
ATOM 1389 C C . ILE A 1 190 ? -2.137 -2.207 8.085 1.00 97.69 190 ILE A C 1
ATOM 1391 O O . ILE A 1 190 ? -1.022 -2.621 7.767 1.00 97.69 190 ILE A O 1
ATOM 1395 N N . GLN A 1 191 ? -2.417 -0.900 8.022 1.00 96.44 191 GLN A N 1
ATOM 1396 C CA . GLN A 1 191 ? -1.405 0.097 7.641 1.00 96.44 191 GLN A CA 1
ATOM 1397 C C . GLN A 1 191 ? -0.273 0.179 8.682 1.00 96.44 191 GLN A C 1
ATOM 1399 O O . GLN A 1 191 ? 0.891 0.417 8.340 1.00 96.44 191 GLN A O 1
ATOM 1404 N N . THR A 1 192 ? -0.600 -0.039 9.957 1.00 95.44 192 THR A N 1
ATOM 1405 C CA . THR A 1 192 ? 0.375 -0.103 11.050 1.00 95.44 192 THR A CA 1
ATOM 1406 C C . THR A 1 192 ? 1.282 -1.329 10.919 1.00 95.44 192 THR A C 1
ATOM 1408 O O . THR A 1 192 ? 2.490 -1.184 11.086 1.00 95.44 192 THR A O 1
ATOM 1411 N N . ASP A 1 193 ? 0.748 -2.499 10.557 1.00 96.44 193 ASP A N 1
ATOM 1412 C CA . ASP A 1 193 ? 1.536 -3.691 10.220 1.00 96.44 193 ASP A CA 1
ATOM 1413 C C . ASP A 1 193 ? 2.487 -3.408 9.048 1.00 96.44 193 ASP A C 1
ATOM 1415 O O . ASP A 1 193 ? 3.695 -3.603 9.188 1.00 96.44 193 ASP A O 1
ATOM 1419 N N . MET A 1 194 ? 1.983 -2.854 7.936 1.00 96.56 194 MET A N 1
ATOM 1420 C CA . MET A 1 194 ? 2.824 -2.528 6.778 1.00 96.56 194 MET A CA 1
ATOM 1421 C C . MET A 1 194 ? 4.007 -1.629 7.162 1.00 96.56 194 MET A C 1
ATOM 1423 O O . MET A 1 194 ? 5.157 -1.912 6.817 1.00 96.56 194 MET A O 1
ATOM 1427 N N . THR A 1 195 ? 3.722 -0.533 7.868 1.00 93.81 195 THR A N 1
ATOM 1428 C CA . THR A 1 195 ? 4.715 0.501 8.186 1.00 93.81 195 THR A CA 1
ATOM 1429 C C . THR A 1 195 ? 5.685 0.066 9.282 1.00 93.81 195 THR A C 1
ATOM 1431 O O . THR A 1 195 ? 6.885 0.276 9.125 1.00 93.81 195 THR A O 1
ATOM 1434 N N . LYS A 1 196 ? 5.221 -0.585 10.359 1.00 93.56 196 LYS A N 1
ATOM 1435 C CA . LYS A 1 196 ? 6.088 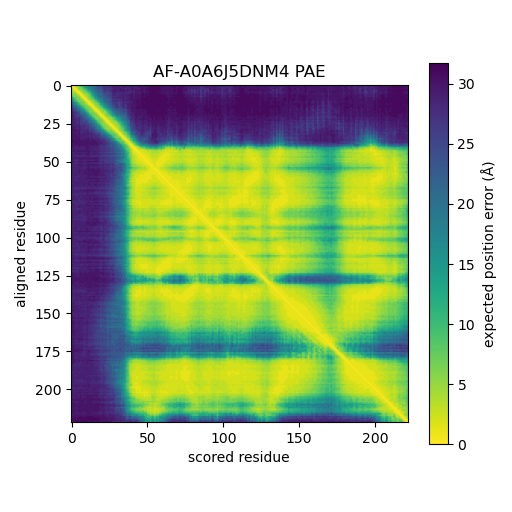-1.049 11.461 1.00 93.56 196 LYS A CA 1
ATOM 1436 C C . LYS A 1 196 ? 6.888 -2.307 11.136 1.00 93.56 196 LYS A C 1
ATOM 1438 O O . LYS A 1 196 ? 7.947 -2.492 11.725 1.00 93.56 196 LYS A O 1
ATOM 1443 N N . ASN A 1 197 ? 6.421 -3.149 10.214 1.00 94.12 197 ASN A N 1
ATOM 1444 C CA . ASN A 1 197 ? 7.126 -4.373 9.819 1.00 94.12 197 ASN A CA 1
ATOM 1445 C C . ASN A 1 197 ? 7.848 -4.245 8.467 1.00 94.12 197 ASN A C 1
ATOM 1447 O O . ASN A 1 197 ? 8.337 -5.241 7.938 1.00 94.12 197 ASN A O 1
ATOM 1451 N N . GLY A 1 198 ? 7.936 -3.035 7.899 1.00 94.19 198 GLY A N 1
ATOM 1452 C CA . GLY A 1 198 ? 8.704 -2.761 6.679 1.00 94.19 198 GLY A CA 1
ATOM 1453 C C . GLY A 1 198 ? 8.178 -3.482 5.432 1.00 94.19 198 GLY A C 1
ATOM 1454 O O . GLY A 1 198 ? 8.946 -3.732 4.506 1.00 94.19 198 GLY A O 1
ATOM 1455 N N . LYS A 1 199 ? 6.891 -3.850 5.388 1.00 96.06 199 LYS A N 1
ATOM 1456 C CA . LYS A 1 199 ? 6.280 -4.667 4.317 1.00 96.06 199 LYS A CA 1
ATOM 1457 C C . LYS A 1 199 ? 5.962 -3.839 3.058 1.00 96.06 199 LYS A C 1
ATOM 1459 O O . LYS A 1 199 ? 4.887 -3.935 2.472 1.00 96.06 199 LYS A O 1
ATOM 1464 N N . TYR A 1 200 ? 6.900 -2.989 2.650 1.00 95.88 200 TYR A N 1
ATOM 1465 C CA . TYR A 1 200 ? 6.828 -2.131 1.470 1.00 95.88 200 TYR A CA 1
ATOM 1466 C C . TYR A 1 200 ? 8.217 -2.010 0.838 1.00 95.88 200 TYR A C 1
ATOM 1468 O O . TYR A 1 200 ? 9.204 -1.838 1.550 1.00 95.88 200 TYR A O 1
ATOM 1476 N N . ALA A 1 201 ? 8.314 -2.099 -0.487 1.00 95.38 201 ALA A N 1
ATOM 1477 C CA . ALA A 1 201 ? 9.578 -2.064 -1.223 1.00 95.38 201 ALA A CA 1
ATOM 1478 C C . ALA A 1 201 ? 9.545 -1.060 -2.377 1.00 95.38 201 ALA A C 1
ATOM 1480 O O . ALA A 1 201 ? 8.495 -0.809 -2.970 1.00 95.38 201 ALA A O 1
ATOM 1481 N N . TYR A 1 202 ? 10.724 -0.525 -2.700 1.00 93.69 202 TYR A N 1
ATOM 1482 C CA . TYR A 1 202 ? 10.952 0.260 -3.909 1.00 93.69 202 TYR A CA 1
ATOM 1483 C C . TYR A 1 202 ? 10.842 -0.638 -5.148 1.00 93.69 202 TYR A C 1
ATOM 1485 O O . TYR A 1 202 ? 11.414 -1.729 -5.185 1.00 93.69 202 TYR A O 1
ATOM 1493 N N . VAL A 1 203 ? 10.128 -0.163 -6.164 1.00 94.44 203 VAL A N 1
ATOM 1494 C CA . VAL A 1 203 ? 9.982 -0.797 -7.473 1.00 94.44 203 VAL A CA 1
ATOM 1495 C C . VAL A 1 203 ? 10.885 -0.046 -8.446 1.00 94.44 203 VAL A C 1
ATOM 1497 O O . VAL A 1 203 ? 10.511 1.005 -8.952 1.00 94.44 203 VAL A O 1
ATOM 1500 N N . GLN A 1 204 ? 12.083 -0.573 -8.694 1.00 90.75 204 GLN A N 1
ATOM 1501 C CA . GLN A 1 204 ? 13.054 0.052 -9.593 1.00 90.75 204 GLN A CA 1
ATOM 1502 C C . GLN A 1 204 ? 12.627 -0.123 -11.057 1.00 90.75 204 GLN A C 1
ATOM 1504 O O . GLN A 1 204 ? 12.890 -1.167 -11.652 1.00 90.75 204 GLN A O 1
ATOM 1509 N N . THR A 1 205 ? 11.967 0.879 -11.641 1.00 88.88 205 THR A N 1
ATOM 1510 C CA . THR A 1 205 ? 11.443 0.785 -13.016 1.00 88.88 205 THR A CA 1
ATOM 1511 C C . THR A 1 205 ? 12.458 1.217 -14.077 1.00 88.88 205 THR A C 1
ATOM 1513 O O . THR A 1 205 ? 12.377 0.771 -15.217 1.00 88.88 205 THR A O 1
ATOM 1516 N N . GLY A 1 206 ? 13.412 2.082 -13.726 1.00 83.62 206 GLY A N 1
ATOM 1517 C CA . GLY A 1 206 ? 14.326 2.738 -14.666 1.00 83.62 206 GLY A CA 1
ATOM 1518 C C . GLY A 1 206 ? 13.705 3.940 -15.391 1.00 83.62 206 GLY A C 1
ATOM 1519 O O . GLY A 1 206 ? 14.423 4.704 -16.033 1.00 83.62 206 GLY A O 1
ATOM 1520 N N . VAL A 1 207 ? 12.390 4.153 -15.268 1.00 84.00 207 VAL A N 1
ATOM 1521 C CA . VAL A 1 207 ? 11.686 5.315 -15.839 1.00 84.00 207 VAL A CA 1
ATOM 1522 C C . VAL A 1 207 ? 11.885 6.556 -14.963 1.00 84.00 207 VAL A C 1
ATOM 1524 O O . VAL A 1 207 ? 11.734 7.677 -15.437 1.00 84.00 207 VAL A O 1
ATOM 1527 N N . GLU A 1 208 ? 12.294 6.394 -13.700 1.00 83.31 208 GLU A N 1
ATOM 1528 C CA . GLU A 1 208 ? 12.544 7.503 -12.768 1.00 83.31 208 GLU A CA 1
ATOM 1529 C C . GLU A 1 208 ? 13.635 8.456 -13.288 1.00 83.31 208 GLU A C 1
ATOM 1531 O O . GLU A 1 208 ? 13.574 9.657 -13.030 1.00 83.31 208 GLU A O 1
ATOM 1536 N N . THR A 1 209 ? 14.591 7.931 -14.064 1.00 80.50 209 THR A N 1
ATOM 1537 C CA . THR A 1 209 ? 15.694 8.679 -14.690 1.00 80.50 209 THR A CA 1
ATOM 1538 C C . THR A 1 209 ? 15.485 8.972 -16.180 1.00 80.50 209 THR A C 1
ATOM 1540 O O . THR A 1 209 ? 16.267 9.729 -16.757 1.00 80.50 209 THR A O 1
ATOM 1543 N N . ASN A 1 210 ? 14.444 8.417 -16.814 1.00 79.31 210 ASN A N 1
ATOM 1544 C CA . ASN A 1 210 ? 14.123 8.647 -18.225 1.00 79.31 210 ASN A CA 1
ATOM 1545 C C . ASN A 1 210 ? 12.607 8.872 -18.441 1.00 79.31 210 ASN A C 1
ATOM 1547 O O . ASN A 1 210 ? 11.889 7.910 -18.733 1.00 79.31 210 ASN A O 1
ATOM 1551 N N . PRO A 1 211 ? 12.109 10.129 -18.388 1.00 73.19 211 PRO A N 1
ATOM 1552 C CA . PRO A 1 211 ? 10.704 10.446 -18.696 1.00 73.19 211 PRO A CA 1
ATOM 1553 C C . PRO A 1 211 ? 10.285 10.049 -20.117 1.00 73.19 211 PRO A C 1
ATOM 1555 O O . PRO A 1 211 ? 9.100 9.891 -20.395 1.00 73.19 211 PRO A O 1
ATOM 1558 N N . TYR A 1 212 ? 11.249 9.887 -21.025 1.00 77.81 212 TYR A N 1
ATOM 1559 C CA . TYR A 1 212 ? 11.024 9.602 -22.436 1.00 77.81 212 TYR A CA 1
ATOM 1560 C C . TYR A 1 212 ? 11.165 8.119 -22.781 1.00 77.81 212 TYR A C 1
ATOM 1562 O O . TYR A 1 212 ? 11.262 7.793 -23.958 1.00 77.81 212 TYR A O 1
ATOM 1570 N N . ALA A 1 213 ? 11.138 7.210 -21.797 1.00 81.31 213 ALA A N 1
ATOM 1571 C CA . ALA A 1 213 ? 11.289 5.766 -22.016 1.00 81.31 213 ALA A CA 1
ATOM 1572 C C . ALA A 1 213 ? 10.374 5.199 -23.127 1.00 81.31 213 ALA A C 1
ATOM 1574 O O . ALA A 1 213 ? 10.772 4.273 -23.827 1.00 81.31 213 ALA A O 1
ATOM 1575 N N . CYS A 1 214 ? 9.191 5.796 -23.329 1.00 84.81 214 CYS A N 1
ATOM 1576 C CA . CYS A 1 214 ? 8.222 5.418 -24.363 1.00 84.81 214 CYS A CA 1
ATOM 1577 C C . CYS A 1 214 ? 8.097 6.398 -25.548 1.00 84.81 214 CYS A C 1
ATOM 1579 O O . CYS A 1 214 ? 7.192 6.233 -26.365 1.00 84.81 214 CYS A O 1
ATOM 1581 N N . ASP A 1 215 ? 8.970 7.406 -25.665 1.00 84.56 215 ASP A N 1
ATOM 1582 C CA . ASP A 1 215 ? 9.003 8.338 -26.803 1.00 84.56 215 ASP A CA 1
ATOM 1583 C C . ASP A 1 215 ? 10.229 8.065 -27.703 1.00 84.56 215 ASP A C 1
ATOM 1585 O O . ASP A 1 215 ? 11.337 8.530 -27.402 1.00 84.56 215 ASP A O 1
ATOM 1589 N N . PRO A 1 216 ? 10.060 7.362 -28.842 1.00 76.69 216 PRO A N 1
ATOM 1590 C CA . PRO A 1 216 ? 11.166 7.038 -29.742 1.00 76.69 216 PRO A CA 1
ATOM 1591 C C . PRO A 1 216 ? 11.788 8.261 -30.428 1.00 76.69 216 PRO A C 1
ATOM 1593 O O . PRO A 1 216 ? 12.899 8.164 -30.945 1.00 76.69 216 PRO A O 1
ATOM 1596 N N . GLN A 1 217 ? 11.129 9.426 -30.421 1.00 81.00 217 GLN A N 1
ATOM 1597 C CA . GLN A 1 217 ? 11.705 10.666 -30.955 1.00 81.00 217 GLN A CA 1
ATOM 1598 C C . GLN A 1 217 ? 12.625 11.373 -29.948 1.00 81.00 217 GLN A C 1
ATOM 1600 O O . GLN A 1 217 ? 13.381 12.264 -30.333 1.00 81.00 217 GLN A O 1
ATOM 1605 N N . ARG A 1 218 ? 12.585 10.980 -28.667 1.00 73.00 218 ARG A N 1
ATOM 1606 C CA . ARG A 1 218 ? 13.346 11.601 -27.566 1.00 73.00 218 ARG A CA 1
ATOM 1607 C C . ARG A 1 218 ? 14.314 10.643 -26.865 1.00 73.00 218 ARG A C 1
ATOM 1609 O O . ARG A 1 218 ? 14.776 10.933 -25.766 1.00 73.00 218 ARG A O 1
ATOM 1616 N N . GLY A 1 219 ? 14.651 9.527 -27.513 1.00 63.94 219 GLY A N 1
ATOM 1617 C CA . GLY A 1 219 ? 15.596 8.533 -26.992 1.00 63.94 219 GLY A CA 1
ATOM 1618 C C . GLY A 1 219 ? 14.960 7.395 -26.188 1.00 63.94 219 GLY A C 1
ATOM 1619 O O . GLY A 1 219 ? 15.682 6.650 -25.529 1.00 63.94 219 GLY A O 1
ATOM 1620 N N . GLY A 1 220 ? 13.636 7.234 -26.239 1.00 61.97 220 GLY A N 1
ATOM 1621 C CA . GLY A 1 220 ? 12.955 6.035 -25.759 1.00 61.97 220 GLY A CA 1
ATOM 1622 C C . GLY A 1 220 ? 13.215 4.834 -26.666 1.00 61.97 220 GLY A C 1
ATOM 1623 O O . GLY A 1 220 ? 12.949 4.885 -27.865 1.00 61.97 220 GLY A O 1
ATOM 1624 N N . GLY A 1 221 ? 13.712 3.745 -26.090 1.00 54.62 221 GLY A N 1
ATOM 1625 C CA . GLY A 1 221 ? 13.795 2.438 -26.736 1.00 54.62 221 GLY A CA 1
ATOM 1626 C C . GLY A 1 221 ? 13.153 1.408 -25.819 1.00 54.62 221 GLY A C 1
ATOM 1627 O O . GLY A 1 221 ? 13.708 1.125 -24.758 1.00 54.62 221 GLY A O 1
ATOM 1628 N N . GLY A 1 222 ? 11.982 0.907 -26.217 1.00 51.22 222 GLY A N 1
ATOM 1629 C CA . GLY A 1 222 ? 11.287 -0.215 -25.576 1.00 51.22 222 GLY A CA 1
ATOM 1630 C C . GLY A 1 222 ? 11.542 -1.522 -26.310 1.00 51.22 222 GLY A C 1
ATOM 1631 O O . GLY A 1 222 ? 11.692 -1.457 -27.552 1.00 51.22 222 GLY A O 1
#

Mean predicted aligned error: 12.6 Å

Radius of gyration: 31.15 Å; Cα contacts (8 Å, |Δi|>4): 367; chains: 1; bounding box: 48×33×135 Å